Protein AF-A0A7S0ARX5-F1 (afdb_monomer_lite)

Structure (mmCIF, N/CA/C/O backbone):
data_AF-A0A7S0ARX5-F1
#
_entry.id   AF-A0A7S0ARX5-F1
#
loop_
_atom_site.group_PDB
_atom_site.id
_atom_site.type_symbol
_atom_site.label_atom_id
_atom_site.label_alt_id
_atom_site.label_comp_id
_atom_site.label_asym_id
_atom_site.label_entity_id
_atom_site.label_seq_id
_atom_site.pdbx_PDB_ins_code
_atom_site.Cartn_x
_atom_site.Cartn_y
_atom_site.Cartn_z
_atom_site.occupancy
_atom_site.B_iso_or_equiv
_atom_site.auth_seq_id
_atom_site.auth_comp_id
_atom_site.auth_asym_id
_atom_site.auth_atom_id
_atom_site.pdbx_PDB_model_num
ATOM 1 N N . MET A 1 1 ? 35.404 26.697 37.456 1.00 32.47 1 MET A N 1
ATOM 2 C CA . MET A 1 1 ? 35.224 25.715 36.366 1.00 32.47 1 MET A CA 1
ATOM 3 C C . MET A 1 1 ? 34.160 26.244 35.419 1.00 32.47 1 MET A C 1
ATOM 5 O O . MET A 1 1 ? 32.984 26.204 35.746 1.00 32.47 1 MET A O 1
ATOM 9 N N . MET A 1 2 ? 34.596 26.841 34.310 1.00 23.53 2 MET A N 1
ATOM 10 C CA . MET A 1 2 ? 33.740 27.273 33.204 1.00 23.53 2 MET A CA 1
ATOM 11 C C . MET A 1 2 ? 33.539 26.081 32.270 1.00 23.53 2 MET A C 1
ATOM 13 O O . MET A 1 2 ? 34.525 25.521 31.801 1.00 23.53 2 MET A O 1
ATOM 17 N N . PHE A 1 3 ? 32.292 25.713 31.983 1.00 26.06 3 PHE A N 1
ATOM 18 C CA . PHE A 1 3 ? 31.982 24.837 30.856 1.00 26.06 3 PHE A CA 1
ATOM 19 C C . PHE A 1 3 ? 31.417 25.685 29.720 1.00 26.06 3 PHE A C 1
ATOM 21 O O . PHE A 1 3 ? 30.336 26.263 29.812 1.00 26.06 3 PHE A O 1
ATOM 28 N N . HIS A 1 4 ? 32.218 25.784 28.665 1.00 25.88 4 HIS A N 1
ATOM 29 C CA . HIS A 1 4 ? 31.883 26.396 27.391 1.00 25.88 4 HIS A CA 1
ATOM 30 C C . HIS A 1 4 ? 30.815 25.537 26.694 1.00 25.88 4 HIS A C 1
ATOM 32 O O . HIS A 1 4 ? 31.041 24.358 26.427 1.00 25.88 4 HIS A O 1
ATOM 38 N N . ARG A 1 5 ? 29.643 26.118 26.410 1.00 29.66 5 ARG A N 1
ATOM 39 C CA . ARG A 1 5 ? 28.649 25.545 25.493 1.00 29.66 5 ARG A CA 1
ATOM 40 C C . ARG A 1 5 ? 28.941 26.068 24.090 1.00 29.66 5 ARG A C 1
ATOM 42 O O . ARG A 1 5 ? 28.617 27.210 23.782 1.00 29.66 5 ARG A O 1
ATOM 49 N N . SER A 1 6 ? 29.525 25.232 23.242 1.00 28.59 6 SER A N 1
ATOM 50 C CA . SER A 1 6 ? 29.607 25.482 21.803 1.00 28.59 6 SER A CA 1
ATOM 51 C C . SER A 1 6 ? 28.299 25.019 21.162 1.00 28.59 6 SER A C 1
ATOM 53 O O . SER A 1 6 ? 28.079 23.827 20.966 1.00 28.59 6 SER A O 1
ATOM 55 N N . GLY A 1 7 ? 27.394 25.963 20.906 1.00 26.11 7 GLY A N 1
ATOM 56 C CA . GLY A 1 7 ? 26.192 25.729 20.113 1.00 26.11 7 GLY A CA 1
ATOM 57 C C . GLY A 1 7 ? 26.539 25.739 18.628 1.00 26.11 7 GLY A C 1
ATOM 58 O O . GLY A 1 7 ? 26.987 26.756 18.108 1.00 26.11 7 GLY A O 1
ATOM 59 N N . VAL A 1 8 ? 26.320 24.618 17.945 1.00 24.69 8 VAL A N 1
ATOM 60 C CA . VAL A 1 8 ? 26.273 24.571 16.481 1.00 24.69 8 VAL A CA 1
ATOM 61 C C . VAL A 1 8 ? 24.823 24.841 16.083 1.00 24.69 8 VAL A C 1
ATOM 63 O O . VAL A 1 8 ? 23.955 23.990 16.264 1.00 24.69 8 VAL A O 1
ATOM 66 N N . GLN A 1 9 ? 24.544 26.051 15.596 1.00 23.89 9 GLN A N 1
ATOM 67 C CA . GLN A 1 9 ? 23.287 26.363 14.917 1.00 23.89 9 GLN A CA 1
ATOM 68 C C . GLN A 1 9 ? 23.325 25.735 13.523 1.00 23.89 9 GLN A C 1
ATOM 70 O O . GLN A 1 9 ? 24.096 26.155 12.664 1.00 23.89 9 GLN A O 1
ATOM 75 N N . LEU A 1 10 ? 22.488 24.723 13.303 1.00 22.56 10 LEU A N 1
ATOM 76 C CA . LEU A 1 10 ? 22.212 24.199 11.972 1.00 22.56 10 LEU A CA 1
ATOM 77 C C . LEU A 1 10 ? 21.055 25.016 11.377 1.00 22.56 10 LEU A C 1
ATOM 79 O O . LEU A 1 10 ? 19.883 24.737 11.626 1.00 22.56 10 LEU A O 1
ATOM 83 N N . THR A 1 11 ? 21.383 26.069 10.635 1.00 23.70 11 THR A N 1
ATOM 84 C CA . THR A 1 11 ? 20.398 26.875 9.903 1.00 23.70 11 THR A CA 1
ATOM 85 C C . THR A 1 11 ? 20.061 26.166 8.592 1.00 23.70 11 THR A C 1
ATOM 87 O O . THR A 1 11 ? 20.822 26.245 7.630 1.00 23.70 11 THR A O 1
ATOM 90 N N . LEU A 1 12 ? 18.930 25.456 8.539 1.00 22.88 12 LEU A N 1
ATOM 91 C CA . LEU A 1 12 ? 18.368 24.967 7.277 1.00 22.88 12 LEU A CA 1
ATOM 92 C C . LEU A 1 12 ? 17.567 26.099 6.618 1.00 22.88 12 LEU A C 1
ATOM 94 O O . LEU A 1 12 ? 16.479 26.449 7.072 1.00 22.88 12 LEU A O 1
ATOM 98 N N . PHE A 1 13 ? 18.102 26.667 5.539 1.00 22.30 13 PHE A N 1
ATOM 99 C CA . PHE A 1 13 ? 17.347 27.543 4.647 1.00 22.30 13 PHE A CA 1
ATOM 100 C C . PHE A 1 13 ? 16.561 26.689 3.648 1.00 22.30 13 PHE A C 1
ATOM 102 O O . PHE A 1 13 ? 17.147 26.082 2.755 1.00 22.30 13 PHE A O 1
ATOM 109 N N . PHE A 1 14 ? 15.233 26.681 3.756 1.00 24.84 14 PHE A N 1
ATOM 110 C CA . PHE A 1 14 ? 14.369 26.319 2.634 1.00 24.84 14 PHE A CA 1
ATOM 111 C C . PHE A 1 14 ? 14.023 27.595 1.872 1.00 24.84 14 PHE A C 1
ATOM 113 O O . PHE A 1 14 ? 13.190 28.389 2.300 1.00 24.84 14 PHE A O 1
ATOM 120 N N . TYR A 1 15 ? 14.703 27.806 0.747 1.00 21.23 15 TYR A N 1
ATOM 121 C CA . TYR A 1 15 ? 14.349 28.841 -0.216 1.00 21.23 15 TYR A CA 1
ATOM 122 C C . TYR A 1 15 ? 13.297 28.251 -1.163 1.00 21.23 15 TYR A C 1
ATOM 124 O O . TYR A 1 15 ? 13.631 27.528 -2.099 1.00 21.23 15 TYR A O 1
ATOM 132 N N . ILE A 1 16 ? 12.016 28.511 -0.898 1.00 25.34 16 ILE A N 1
ATOM 133 C CA . ILE A 1 16 ? 10.948 28.260 -1.873 1.00 25.34 16 ILE A CA 1
ATOM 134 C C . ILE A 1 16 ? 10.861 29.513 -2.739 1.00 25.34 16 ILE A C 1
ATOM 136 O O . ILE A 1 16 ? 10.339 30.544 -2.320 1.00 25.34 16 ILE A O 1
ATOM 140 N N . HIS A 1 17 ? 11.434 29.443 -3.938 1.00 22.69 17 HIS A N 1
ATOM 141 C CA . HIS A 1 17 ? 11.302 30.495 -4.936 1.00 22.69 17 HIS A CA 1
ATOM 142 C C . HIS A 1 17 ? 9.960 30.310 -5.658 1.00 22.69 17 HIS A C 1
ATOM 144 O O . HIS A 1 17 ? 9.852 29.541 -6.609 1.00 22.69 17 HIS A O 1
ATOM 150 N N . CYS A 1 18 ? 8.916 30.990 -5.181 1.00 24.39 18 CYS A N 1
ATOM 151 C CA . CYS A 1 18 ? 7.695 31.189 -5.956 1.00 24.39 18 CYS A CA 1
ATOM 152 C C . CYS A 1 18 ? 7.927 32.369 -6.903 1.00 24.39 18 CYS A C 1
ATOM 154 O O . CYS A 1 18 ? 7.811 33.526 -6.500 1.00 24.39 18 CYS A O 1
ATOM 156 N N . SER A 1 19 ? 8.277 32.094 -8.157 1.00 26.00 19 SER A N 1
ATOM 157 C CA . SER A 1 19 ? 8.239 33.124 -9.193 1.00 26.00 19 SER A CA 1
ATOM 158 C C . SER A 1 19 ? 6.780 33.418 -9.535 1.00 26.00 19 SER A C 1
ATOM 160 O O . SER A 1 19 ? 6.062 32.559 -10.045 1.00 26.00 19 SER A O 1
ATOM 162 N N . ALA A 1 20 ? 6.345 34.634 -9.211 1.00 26.64 20 ALA A N 1
ATOM 163 C CA . ALA A 1 20 ? 5.061 35.179 -9.617 1.00 26.64 20 ALA A CA 1
ATOM 164 C C . ALA A 1 20 ? 4.972 35.229 -11.151 1.00 26.64 20 ALA A C 1
ATOM 166 O O . ALA A 1 20 ? 5.853 35.776 -11.815 1.00 26.64 20 ALA A O 1
ATOM 167 N N . VAL A 1 21 ? 3.899 34.665 -11.703 1.00 31.02 21 VAL A N 1
ATOM 168 C CA . VAL A 1 21 ? 3.482 34.908 -13.087 1.00 31.02 21 VAL A CA 1
ATOM 169 C C . VAL A 1 21 ? 2.772 36.268 -13.103 1.00 31.02 21 VAL A C 1
ATOM 171 O O . VAL A 1 21 ? 1.847 36.444 -12.308 1.00 31.02 21 VAL A O 1
ATOM 174 N N . PRO A 1 22 ? 3.175 37.241 -13.939 1.00 31.23 22 PRO A N 1
ATOM 175 C CA . PRO A 1 22 ? 2.472 38.513 -14.015 1.00 31.23 22 PRO A CA 1
ATOM 176 C C . PRO A 1 22 ? 1.138 38.362 -14.759 1.00 31.23 22 PRO A C 1
ATOM 178 O O . PRO A 1 22 ? 1.072 37.751 -15.826 1.00 31.23 22 PRO A O 1
ATOM 181 N N . GLU A 1 23 ? 0.089 38.957 -14.192 1.00 33.84 23 GLU A N 1
ATOM 182 C CA . GLU A 1 23 ? -1.207 39.198 -14.832 1.00 33.84 23 GLU A CA 1
ATOM 183 C C . GLU A 1 23 ? -1.157 40.391 -15.811 1.00 33.84 23 GLU A C 1
ATOM 185 O O . GLU A 1 23 ? -0.510 41.402 -15.538 1.00 33.84 23 GLU A O 1
ATOM 190 N N . GLY A 1 24 ? -1.941 40.290 -16.895 1.00 32.16 24 GLY A N 1
ATOM 191 C CA . GLY A 1 24 ? -2.329 41.377 -17.816 1.00 32.16 24 GLY A CA 1
ATOM 192 C C . GLY A 1 24 ? -1.447 41.475 -19.071 1.00 32.16 24 GLY A C 1
ATOM 193 O O . GLY A 1 24 ? -0.232 41.506 -18.957 1.00 32.16 24 GLY A O 1
ATOM 194 N N . THR A 1 25 ? -1.949 41.526 -20.311 1.00 30.62 25 THR A N 1
ATOM 195 C CA . THR A 1 25 ? -3.190 42.129 -20.838 1.00 30.62 25 THR A CA 1
ATOM 196 C C . THR A 1 25 ? -3.602 41.511 -22.198 1.00 30.62 25 THR A C 1
ATOM 198 O O . THR A 1 25 ? -2.760 41.138 -23.009 1.00 30.62 25 THR A O 1
ATOM 201 N N . ALA A 1 26 ? -4.916 41.431 -22.456 1.00 38.06 26 ALA A N 1
ATOM 202 C CA . ALA A 1 26 ? -5.560 41.214 -23.773 1.00 38.06 26 ALA A CA 1
ATOM 203 C C . ALA A 1 26 ? -5.643 42.567 -24.561 1.00 38.06 26 ALA A C 1
ATOM 205 O O . ALA A 1 26 ? -5.220 43.560 -23.960 1.00 38.06 26 ALA A O 1
ATOM 206 N N . PRO A 1 27 ? -6.218 42.722 -25.796 1.00 49.38 27 PRO A N 1
ATOM 207 C CA . PRO A 1 27 ? -7.159 41.835 -26.515 1.00 49.38 27 PRO A CA 1
ATOM 208 C C . PRO A 1 27 ? -7.096 41.802 -28.075 1.00 49.38 27 PRO A C 1
ATOM 210 O O . PRO A 1 27 ? -6.399 42.575 -28.724 1.00 49.38 27 PRO A O 1
ATOM 213 N N . GLY A 1 28 ? -7.952 40.955 -28.667 1.00 29.95 28 GLY A N 1
ATOM 214 C CA . GLY A 1 28 ? -8.428 41.027 -30.062 1.00 29.95 28 GLY A CA 1
ATOM 215 C C . GLY A 1 28 ? -8.172 39.729 -30.836 1.00 29.95 28 GLY A C 1
ATOM 216 O O . GLY A 1 28 ? -7.052 39.248 -30.862 1.00 29.95 28 GLY A O 1
ATOM 217 N N . GLY A 1 29 ? -9.125 39.073 -31.486 1.00 28.94 29 GLY A N 1
ATOM 218 C CA . GLY A 1 29 ? -10.541 39.316 -31.718 1.00 28.94 29 GLY A CA 1
ATOM 219 C C . GLY A 1 29 ? -11.035 38.278 -32.738 1.00 28.94 29 GLY A C 1
ATOM 220 O O . GLY A 1 29 ? -10.235 37.567 -33.338 1.00 28.94 29 GLY A O 1
ATOM 221 N N . VAL A 1 30 ? -12.348 38.289 -32.970 1.00 29.52 30 VAL A N 1
ATOM 222 C CA . VAL A 1 30 ? -13.048 37.707 -34.130 1.00 29.52 30 VAL A CA 1
ATOM 223 C C . VAL A 1 30 ? -13.363 36.202 -34.059 1.00 29.52 30 VAL A C 1
ATOM 225 O O . VAL A 1 30 ? -12.623 35.328 -34.494 1.00 29.52 30 VAL A O 1
ATOM 228 N N . GLU A 1 31 ? -14.566 35.962 -33.539 1.00 33.28 31 GLU A N 1
ATOM 229 C CA . GLU A 1 31 ? -15.501 34.883 -33.884 1.00 33.28 31 GLU A CA 1
ATOM 230 C C . GLU A 1 31 ? -15.712 34.783 -35.419 1.00 33.28 31 GLU A C 1
ATOM 232 O O . GLU A 1 31 ? -15.605 35.797 -36.113 1.00 33.28 31 GLU A O 1
ATOM 237 N N . PRO A 1 32 ? -16.122 33.623 -35.969 1.00 36.84 32 PRO A N 1
ATOM 238 C CA . PRO A 1 32 ? -17.567 33.434 -36.011 1.00 36.84 32 PRO A CA 1
ATOM 239 C C . PRO A 1 32 ? -18.067 32.016 -35.723 1.00 36.84 32 PRO A C 1
ATOM 241 O O . PRO A 1 32 ? -17.490 30.996 -36.091 1.00 36.84 32 PRO A O 1
ATOM 244 N N . ALA A 1 33 ? -19.243 32.043 -35.106 1.00 29.62 33 ALA A N 1
ATOM 245 C CA . ALA A 1 33 ? -20.330 31.086 -35.140 1.00 29.62 33 ALA A CA 1
ATOM 246 C C . ALA A 1 33 ? -20.385 30.137 -36.353 1.00 29.62 33 ALA A C 1
ATOM 248 O O . ALA A 1 33 ? -20.363 30.564 -37.506 1.00 29.62 33 ALA A O 1
ATOM 249 N N . CYS A 1 34 ? -20.714 28.876 -36.068 1.00 24.78 34 CYS A N 1
ATOM 250 C CA . CYS A 1 34 ? -21.794 28.183 -36.765 1.00 24.78 34 CYS A CA 1
ATOM 251 C C . CYS A 1 34 ? -22.616 27.387 -35.747 1.00 24.78 34 CYS A C 1
ATOM 253 O O . CYS A 1 34 ? -22.092 26.673 -34.896 1.00 24.78 34 CYS A O 1
ATOM 255 N N . ARG A 1 35 ? -23.929 27.587 -35.827 1.00 26.02 35 ARG A N 1
ATOM 256 C CA . ARG A 1 35 ? -24.975 27.053 -34.960 1.00 26.02 35 ARG A CA 1
ATOM 257 C C . ARG A 1 35 ? -25.871 26.157 -35.818 1.00 26.02 35 ARG A C 1
ATOM 259 O O . ARG A 1 35 ? -26.138 26.514 -36.961 1.00 26.02 35 ARG A O 1
ATOM 266 N N . ALA A 1 36 ? -26.426 25.125 -35.176 1.00 25.59 36 ALA A N 1
ATOM 267 C CA . ALA A 1 36 ? -27.575 24.304 -35.589 1.00 25.59 36 ALA A CA 1
ATOM 268 C C . ALA A 1 36 ? -27.277 23.257 -36.697 1.00 25.59 36 ALA A C 1
ATOM 270 O O . ALA A 1 36 ? -26.394 23.451 -37.515 1.00 25.59 36 ALA A O 1
ATOM 271 N N . ILE A 1 37 ? -27.929 22.090 -36.770 1.00 26.47 37 ILE A N 1
ATOM 272 C CA . ILE A 1 37 ? -29.351 21.775 -36.557 1.00 26.47 37 ILE A CA 1
ATOM 273 C C . ILE A 1 37 ? -29.503 20.297 -36.123 1.00 26.47 37 ILE A C 1
ATOM 275 O O . ILE A 1 37 ? -28.786 19.426 -36.605 1.00 26.47 37 ILE A O 1
ATOM 279 N N . ALA A 1 38 ? -30.470 20.024 -35.243 1.00 29.73 38 ALA A N 1
ATOM 280 C CA . ALA A 1 38 ? -30.997 18.690 -34.952 1.00 29.73 38 ALA A CA 1
ATOM 281 C C . ALA A 1 38 ? -32.088 18.293 -35.967 1.00 29.73 38 ALA A C 1
ATOM 283 O O . ALA A 1 38 ? -32.907 19.135 -36.331 1.00 29.73 38 ALA A O 1
ATOM 284 N N . GLY A 1 39 ? -32.163 17.016 -36.356 1.00 28.45 39 GLY A N 1
ATOM 285 C CA . GLY A 1 39 ? -33.289 16.483 -37.133 1.00 28.45 39 GLY A CA 1
ATOM 286 C C . GLY A 1 39 ? -33.172 14.980 -37.453 1.00 28.45 39 GLY A C 1
ATOM 287 O O . GLY A 1 39 ? -32.096 14.575 -37.882 1.00 28.45 39 GLY A O 1
ATOM 288 N N . PRO A 1 40 ? -34.225 14.157 -37.244 1.00 50.84 40 PRO A N 1
ATOM 289 C CA . PRO A 1 40 ? -34.168 12.687 -37.259 1.00 50.84 40 PRO A CA 1
ATOM 290 C C . PRO A 1 40 ? -34.712 12.057 -38.560 1.00 50.84 40 PRO A C 1
ATOM 292 O O . PRO A 1 40 ? -35.470 12.705 -39.275 1.00 50.84 40 PRO A O 1
ATOM 295 N N . SER A 1 41 ? -34.409 10.778 -38.832 1.00 29.98 41 SER A N 1
ATOM 296 C CA . SER A 1 41 ? -35.362 9.809 -39.430 1.00 29.98 41 SER A CA 1
ATOM 297 C C . SER A 1 41 ? -34.773 8.402 -39.649 1.00 29.98 41 SER A C 1
ATOM 299 O O . SER A 1 41 ? -33.656 8.245 -40.125 1.00 29.98 41 SER A O 1
ATOM 301 N N . GLU A 1 42 ? -35.606 7.421 -39.273 1.00 29.66 42 GLU A N 1
ATOM 302 C CA . GLU A 1 42 ? -35.920 6.153 -39.969 1.00 29.66 42 GLU A CA 1
ATOM 303 C C . GLU A 1 42 ? -34.836 5.070 -40.120 1.00 29.66 42 GLU A C 1
ATOM 305 O O . GLU A 1 42 ? -33.806 5.229 -40.758 1.00 29.66 42 GLU A O 1
ATOM 310 N N . GLN A 1 43 ? -34.987 3.951 -39.399 1.00 29.33 43 GLN A N 1
ATOM 311 C CA . GLN A 1 43 ? -35.708 2.734 -39.827 1.00 29.33 43 GLN A CA 1
ATOM 312 C C . GLN A 1 43 ? -35.117 2.080 -41.082 1.00 29.33 43 GLN A C 1
ATOM 314 O O . GLN A 1 43 ? -35.427 2.477 -42.193 1.00 29.33 43 GLN A O 1
ATOM 319 N N . LEU A 1 44 ? -34.389 0.978 -40.881 1.00 31.62 44 LEU A N 1
ATOM 320 C CA . LEU A 1 44 ? -34.365 -0.171 -41.787 1.00 31.62 44 LEU A CA 1
ATOM 321 C C . LEU A 1 44 ? -34.073 -1.420 -40.950 1.00 31.62 44 LEU A C 1
ATOM 323 O O . LEU A 1 44 ? -33.011 -1.558 -40.345 1.00 31.62 44 LEU A O 1
ATOM 327 N N . GLY A 1 45 ? -35.078 -2.288 -40.860 1.00 26.06 45 GLY A N 1
ATOM 328 C CA . GLY A 1 45 ? -34.966 -3.604 -40.251 1.00 26.06 45 GLY A CA 1
ATOM 329 C C . GLY A 1 45 ? -34.356 -4.622 -41.209 1.00 26.06 45 GLY A C 1
ATOM 330 O O . GLY A 1 45 ? -34.421 -4.460 -42.422 1.00 26.06 45 GLY A O 1
ATOM 331 N N . CYS A 1 46 ? -33.829 -5.702 -40.636 1.00 25.44 46 CYS A N 1
ATOM 332 C CA . CYS A 1 46 ? -33.731 -7.022 -41.253 1.00 25.44 46 CYS A CA 1
ATOM 333 C C . CYS A 1 46 ? -33.870 -8.069 -40.133 1.00 25.44 46 CYS A C 1
ATOM 335 O O . CYS A 1 46 ? -32.976 -8.237 -39.309 1.00 25.44 46 CYS A O 1
ATOM 337 N N . THR A 1 47 ? -35.024 -8.732 -40.091 1.00 29.06 47 THR A N 1
ATOM 338 C CA . THR A 1 47 ? -35.221 -10.079 -39.523 1.00 29.06 47 THR A CA 1
ATOM 339 C C . THR A 1 47 ? -35.232 -11.030 -40.722 1.00 29.06 47 THR A C 1
ATOM 341 O O . THR A 1 47 ? -35.731 -10.658 -41.780 1.00 29.06 47 THR A O 1
ATOM 344 N N . ALA A 1 48 ? -34.515 -12.151 -40.705 1.00 32.38 48 ALA A N 1
ATOM 345 C CA . ALA A 1 48 ? -34.951 -13.515 -40.347 1.00 32.38 48 ALA A CA 1
ATOM 346 C C . ALA A 1 48 ? -34.101 -14.442 -41.270 1.00 32.38 48 ALA A C 1
ATOM 348 O O . ALA A 1 48 ? -33.644 -13.972 -42.308 1.00 32.38 48 ALA A O 1
ATOM 349 N N . ALA A 1 49 ? -33.820 -15.725 -41.058 1.00 30.22 49 ALA A N 1
ATOM 350 C CA . ALA A 1 49 ? -34.256 -16.742 -40.111 1.00 30.22 49 ALA A CA 1
ATOM 351 C C . ALA A 1 49 ? -33.378 -18.002 -40.337 1.00 30.22 49 ALA A C 1
ATOM 353 O O . ALA A 1 49 ? -32.851 -18.160 -41.434 1.00 30.22 49 ALA A O 1
ATOM 354 N N . GLU A 1 50 ? -33.325 -18.870 -39.311 1.00 32.72 50 GLU A N 1
ATOM 355 C CA . GLU A 1 50 ? -33.363 -20.356 -39.367 1.00 32.72 50 GLU A CA 1
ATOM 356 C C . GLU A 1 50 ? -32.267 -21.122 -40.148 1.00 32.72 50 GLU A C 1
ATOM 358 O O . GLU A 1 50 ? -31.743 -20.664 -41.146 1.00 32.72 50 GLU A O 1
ATOM 363 N N . GLN A 1 51 ? -31.836 -22.340 -39.818 1.00 30.56 51 GLN A N 1
ATOM 364 C CA . GLN A 1 51 ? -32.202 -23.404 -38.874 1.00 30.56 51 GLN A CA 1
ATOM 365 C C . GLN A 1 51 ? -31.017 -24.397 -38.911 1.00 30.56 51 GLN A C 1
ATOM 367 O O . GLN A 1 51 ? -30.331 -24.488 -39.929 1.00 30.56 51 GLN A O 1
ATOM 372 N N . GLY A 1 52 ? -30.803 -25.194 -37.862 1.00 30.39 52 GLY A N 1
ATOM 373 C CA . GLY A 1 52 ? -29.862 -26.316 -37.948 1.00 30.39 52 GLY A CA 1
ATOM 374 C C . GLY A 1 52 ? -29.540 -26.961 -36.612 1.00 30.39 52 GLY A C 1
ATOM 375 O O . GLY A 1 52 ? -28.475 -26.724 -36.056 1.00 30.39 52 GLY A O 1
ATOM 376 N N . ALA A 1 53 ? -30.477 -27.762 -36.107 1.00 34.22 53 ALA A N 1
ATOM 377 C CA . ALA A 1 53 ? -30.230 -28.726 -35.043 1.00 34.22 53 ALA A CA 1
ATOM 378 C C . ALA A 1 53 ? -29.406 -29.907 -35.584 1.00 34.22 53 ALA A C 1
ATOM 380 O O . ALA A 1 53 ? -29.609 -30.337 -36.720 1.00 34.22 53 ALA A O 1
ATOM 381 N N . GLY A 1 54 ? -28.514 -30.440 -34.754 1.00 31.97 54 GLY A N 1
ATOM 382 C CA . GLY A 1 54 ? -27.746 -31.645 -35.036 1.00 31.97 54 GLY A CA 1
ATOM 383 C C . GLY A 1 54 ? -26.947 -32.048 -33.806 1.00 31.97 54 GLY A C 1
ATOM 384 O O . GLY A 1 54 ? -25.916 -31.448 -33.515 1.00 31.97 54 GLY A O 1
ATOM 385 N N . ASP A 1 55 ? -27.480 -33.025 -33.079 1.00 35.38 55 ASP A N 1
ATOM 386 C CA . ASP A 1 55 ? -26.842 -33.719 -31.967 1.00 35.38 55 ASP A CA 1
ATOM 387 C C . ASP A 1 55 ? -25.598 -34.485 -32.443 1.00 35.38 55 ASP A C 1
ATOM 389 O O . ASP A 1 55 ? -25.676 -35.194 -33.443 1.00 35.38 55 ASP A O 1
ATOM 393 N N . GLU A 1 56 ? -24.490 -34.426 -31.696 1.00 36.38 56 GLU A N 1
ATOM 394 C CA . GLU A 1 56 ? -23.615 -35.593 -31.514 1.00 36.38 56 GLU A CA 1
ATOM 395 C C . GLU A 1 56 ? -22.678 -35.412 -30.309 1.00 36.38 56 GLU A C 1
ATOM 397 O O . GLU A 1 56 ? -21.812 -34.539 -30.251 1.00 36.38 56 GLU A O 1
ATOM 402 N N . GLU A 1 57 ? -22.888 -36.277 -29.323 1.00 35.69 57 GLU A N 1
ATOM 403 C CA . GLU A 1 57 ? -22.091 -36.481 -28.122 1.00 35.69 57 GLU A CA 1
ATOM 404 C C . GLU A 1 57 ? -21.157 -37.673 -28.370 1.00 35.69 57 GLU A C 1
ATOM 406 O O . GLU A 1 57 ? -21.638 -38.798 -28.338 1.00 35.69 57 GLU A O 1
ATOM 411 N N . VAL A 1 58 ? -19.842 -37.478 -28.572 1.00 35.06 58 VAL A N 1
ATOM 412 C CA . VAL A 1 58 ? -18.837 -38.543 -28.348 1.00 35.06 58 VAL A CA 1
ATOM 413 C C . VAL A 1 58 ? -17.453 -37.981 -27.961 1.00 35.06 58 VAL A C 1
ATOM 415 O O . VAL A 1 58 ? -16.742 -37.389 -28.764 1.00 35.06 58 VAL A O 1
ATOM 418 N N . SER A 1 59 ? -17.050 -38.341 -26.740 1.00 34.50 59 SER A N 1
ATOM 419 C CA . SER A 1 59 ? -15.699 -38.685 -26.261 1.00 34.50 59 SER A CA 1
ATOM 420 C C . SER A 1 59 ? -14.650 -37.614 -25.919 1.00 34.50 59 SER A C 1
ATOM 422 O O . SER A 1 59 ? -14.236 -36.754 -26.686 1.00 34.50 59 SER A O 1
ATOM 424 N N . ALA A 1 60 ? -14.141 -37.823 -24.706 1.00 32.44 60 ALA A N 1
ATOM 425 C CA . ALA A 1 60 ? -13.020 -37.197 -24.040 1.00 32.44 60 ALA A CA 1
ATOM 426 C C . ALA A 1 60 ? -11.641 -37.598 -24.606 1.00 32.44 60 ALA A C 1
ATOM 428 O O . ALA A 1 60 ? -11.506 -38.594 -25.314 1.00 32.44 60 ALA A O 1
ATOM 429 N N . LEU A 1 61 ? -10.625 -36.871 -24.110 1.00 33.66 61 LEU A N 1
ATOM 430 C CA . LEU A 1 61 ? -9.202 -37.237 -24.000 1.00 33.66 61 LEU A CA 1
ATOM 431 C C . LEU A 1 61 ? -8.402 -37.374 -25.308 1.00 33.66 61 LEU A C 1
ATOM 433 O O . LEU A 1 61 ? -8.343 -38.446 -25.890 1.00 33.66 61 LEU A O 1
ATOM 437 N N . GLN A 1 62 ? -7.621 -36.338 -25.647 1.00 34.09 62 GLN A N 1
ATOM 438 C CA . GLN A 1 62 ? -6.144 -36.388 -25.632 1.00 34.09 62 GLN A CA 1
ATOM 439 C C . GLN A 1 62 ? -5.513 -35.093 -26.179 1.00 34.09 62 GLN A C 1
ATOM 441 O O . GLN A 1 62 ? -5.656 -34.734 -27.339 1.00 34.09 62 GLN A O 1
ATOM 446 N N . THR A 1 63 ? -4.766 -34.428 -25.297 1.00 34.75 63 THR A N 1
ATOM 447 C CA . THR A 1 63 ? -3.381 -33.976 -25.496 1.00 34.75 63 THR A CA 1
ATOM 448 C C . THR A 1 63 ? -2.960 -33.504 -26.894 1.00 34.75 63 THR A C 1
ATOM 450 O O . THR A 1 63 ? -2.625 -34.321 -27.747 1.00 34.75 63 THR A O 1
ATOM 453 N N . ARG A 1 64 ? -2.722 -32.193 -27.043 1.00 36.78 64 ARG A N 1
ATOM 454 C CA . ARG A 1 64 ? -1.420 -31.683 -27.518 1.00 36.78 64 ARG A CA 1
ATOM 455 C C . ARG A 1 64 ? -1.280 -30.180 -27.294 1.00 36.78 64 ARG A C 1
ATOM 457 O O . ARG A 1 64 ? -2.055 -29.374 -27.789 1.00 36.78 64 ARG A O 1
ATOM 464 N N . GLN A 1 65 ? -0.245 -29.851 -26.528 1.00 37.19 65 GLN A N 1
ATOM 465 C CA . GLN A 1 65 ? 0.353 -28.532 -26.405 1.00 37.19 65 GLN A CA 1
ATOM 466 C C . GLN A 1 65 ? 0.660 -27.969 -27.799 1.00 37.19 65 GLN A C 1
ATOM 468 O O . GLN A 1 65 ? 1.457 -28.553 -28.529 1.00 37.19 65 GLN A O 1
ATOM 473 N N . SER A 1 66 ? 0.095 -26.814 -28.138 1.00 30.81 66 SER A N 1
ATOM 474 C CA . SER A 1 66 ? 0.721 -25.899 -29.091 1.00 30.81 66 SER A CA 1
ATOM 475 C C . SER A 1 66 ? 1.389 -24.793 -28.282 1.00 30.81 66 SER A C 1
ATOM 477 O O . SER A 1 66 ? 0.805 -23.744 -28.008 1.00 30.81 66 SER A O 1
ATOM 479 N N . ILE A 1 67 ? 2.612 -25.077 -27.838 1.00 37.19 67 ILE A N 1
ATOM 480 C CA . ILE A 1 67 ? 3.568 -24.029 -27.498 1.00 37.19 67 ILE A CA 1
ATOM 481 C C . ILE A 1 67 ? 3.815 -23.289 -28.810 1.00 37.19 67 ILE A C 1
ATOM 483 O O . ILE A 1 67 ? 4.294 -23.873 -29.779 1.00 37.19 67 ILE A O 1
ATOM 487 N N . VAL A 1 68 ? 3.418 -22.023 -28.855 1.00 34.62 68 VAL A N 1
ATOM 488 C CA . VAL A 1 68 ? 3.880 -21.097 -29.882 1.00 34.62 68 VAL A CA 1
ATOM 489 C C . VAL A 1 68 ? 5.370 -20.907 -29.619 1.00 34.62 68 VAL A C 1
ATOM 491 O O . VAL A 1 68 ? 5.760 -20.210 -28.683 1.00 34.62 68 VAL A O 1
ATOM 494 N N . GLU A 1 69 ? 6.196 -21.609 -30.391 1.00 34.16 69 GLU A N 1
ATOM 495 C CA . GLU A 1 69 ? 7.632 -21.367 -30.467 1.00 34.16 69 GLU A CA 1
ATOM 496 C C . GLU A 1 69 ? 7.840 -19.933 -30.959 1.00 34.16 69 GLU A C 1
ATOM 498 O O . GLU A 1 69 ? 7.576 -19.590 -32.111 1.00 34.16 69 GLU A O 1
ATOM 503 N N . SER A 1 70 ? 8.262 -19.068 -30.040 1.00 35.16 70 SER A N 1
ATOM 504 C CA . SER A 1 70 ? 8.762 -17.740 -30.370 1.00 35.16 70 SER A CA 1
ATOM 505 C C . SER A 1 70 ? 10.121 -17.908 -31.063 1.00 35.16 70 SER A C 1
ATOM 507 O O . SER A 1 70 ? 10.940 -18.687 -30.565 1.00 35.16 70 SER A O 1
ATOM 509 N N . PRO A 1 71 ? 10.394 -17.228 -32.190 1.00 39.19 71 PRO A N 1
ATOM 510 C CA . PRO A 1 71 ? 11.656 -17.389 -32.896 1.00 39.19 71 PRO A CA 1
ATOM 511 C C . PRO A 1 71 ? 12.817 -16.968 -31.993 1.00 39.19 71 PRO A C 1
ATOM 513 O O . PRO A 1 71 ? 12.822 -15.876 -31.420 1.00 39.19 71 PRO A O 1
ATOM 516 N N . ALA A 1 72 ? 13.793 -17.867 -31.869 1.00 37.97 72 ALA A N 1
ATOM 517 C CA . ALA A 1 72 ? 15.042 -17.638 -31.169 1.00 37.97 72 ALA A CA 1
ATOM 518 C C . ALA A 1 72 ? 15.744 -16.412 -31.769 1.00 37.97 72 ALA A C 1
ATOM 520 O O . ALA A 1 72 ? 16.197 -16.430 -32.912 1.00 37.97 72 ALA A O 1
ATOM 521 N N . ALA A 1 73 ? 15.809 -15.332 -30.993 1.00 41.16 73 ALA A N 1
ATOM 522 C CA . ALA A 1 73 ? 16.664 -14.204 -31.302 1.00 41.16 73 ALA A CA 1
ATOM 523 C C . ALA A 1 73 ? 18.114 -14.624 -31.028 1.00 41.16 73 ALA A C 1
ATOM 525 O O . ALA A 1 73 ? 18.555 -14.683 -29.881 1.00 41.16 73 ALA A O 1
ATOM 526 N N . GLU A 1 74 ? 18.848 -14.941 -32.092 1.00 44.41 74 GLU A N 1
ATOM 527 C CA . GLU A 1 74 ? 20.304 -15.019 -32.066 1.00 44.41 74 GLU A CA 1
ATOM 528 C C . GLU A 1 74 ? 20.866 -13.612 -31.812 1.00 44.41 74 GLU A C 1
ATOM 530 O O . GLU A 1 74 ? 20.876 -12.752 -32.693 1.00 44.41 74 GLU A O 1
ATOM 535 N N . GLY A 1 75 ? 21.301 -13.356 -30.577 1.00 38.34 75 GLY A N 1
ATOM 536 C CA . GLY A 1 75 ? 21.948 -12.104 -30.201 1.00 38.34 75 GLY A CA 1
ATOM 537 C C . GLY A 1 75 ? 22.471 -12.112 -28.766 1.00 38.34 75 GLY A C 1
ATOM 538 O O . GLY A 1 75 ? 21.715 -11.855 -27.841 1.00 38.34 75 GLY A O 1
ATOM 539 N N . GLY A 1 76 ? 23.777 -12.359 -28.610 1.00 37.66 76 GLY A N 1
ATOM 540 C CA . GLY A 1 76 ? 24.597 -11.894 -27.480 1.00 37.66 76 GLY A CA 1
ATOM 541 C C . GLY A 1 76 ? 24.408 -12.593 -26.129 1.00 37.66 76 GLY A C 1
ATOM 542 O O . GLY A 1 76 ? 23.550 -12.230 -25.335 1.00 37.66 76 GLY A O 1
ATOM 543 N N . ALA A 1 77 ? 25.314 -13.514 -25.803 1.00 41.69 77 ALA A N 1
ATOM 544 C CA . ALA A 1 77 ? 25.424 -14.177 -24.501 1.00 41.69 77 ALA A CA 1
ATOM 545 C C . ALA A 1 77 ? 26.070 -13.309 -23.387 1.00 41.69 77 ALA A C 1
ATOM 547 O O . ALA A 1 77 ? 26.742 -13.855 -22.516 1.00 41.69 77 ALA A O 1
ATOM 548 N N . GLU A 1 78 ? 25.891 -11.981 -23.390 1.00 42.62 78 GLU A N 1
ATOM 549 C CA . GLU A 1 78 ? 26.479 -11.088 -22.365 1.00 42.62 78 GLU A CA 1
ATOM 550 C C . GLU A 1 78 ? 25.484 -10.535 -21.332 1.00 42.62 78 GLU A C 1
ATOM 552 O O . GLU A 1 78 ? 25.908 -9.991 -20.320 1.00 42.62 78 GLU A O 1
ATOM 557 N N . ASP A 1 79 ? 24.180 -10.765 -21.492 1.00 41.84 79 ASP A N 1
ATOM 558 C CA . ASP A 1 79 ? 23.160 -10.286 -20.553 1.00 41.84 79 ASP A CA 1
ATOM 559 C C . ASP A 1 79 ? 22.336 -11.450 -19.983 1.00 41.84 79 ASP A C 1
ATOM 561 O O . ASP A 1 79 ? 21.104 -11.449 -20.012 1.00 41.84 79 ASP A O 1
ATOM 565 N N . ALA A 1 80 ? 23.003 -12.448 -19.393 1.00 36.88 80 ALA A N 1
ATOM 566 C CA . ALA A 1 80 ? 22.361 -13.350 -18.430 1.00 36.88 80 ALA A CA 1
ATOM 567 C C . ALA A 1 80 ? 22.051 -12.577 -17.132 1.00 36.88 80 ALA A C 1
ATOM 569 O O . ALA A 1 80 ? 22.529 -12.897 -16.043 1.00 36.88 80 ALA A O 1
ATOM 570 N N . TRP A 1 81 ? 21.269 -11.506 -17.262 1.00 44.03 81 TRP A N 1
ATOM 571 C CA . TRP A 1 81 ? 20.613 -10.838 -16.161 1.00 44.03 81 TRP A CA 1
ATOM 572 C C . TRP A 1 81 ? 19.793 -11.898 -15.439 1.00 44.03 81 TRP A C 1
ATOM 574 O O . TRP A 1 81 ? 18.864 -12.468 -16.014 1.00 44.03 81 TRP A O 1
ATOM 584 N N . LEU A 1 82 ? 20.139 -12.168 -14.176 1.00 44.62 82 LEU A N 1
ATOM 585 C CA . LEU A 1 82 ? 19.201 -12.736 -13.212 1.00 44.62 82 LEU A CA 1
ATOM 586 C C . LEU A 1 82 ? 17.880 -12.004 -13.451 1.00 44.62 82 LEU A C 1
ATOM 588 O O . LEU A 1 82 ? 17.845 -10.778 -13.319 1.00 44.62 82 LEU A O 1
ATOM 592 N N . GLY A 1 83 ? 16.870 -12.724 -13.953 1.00 55.25 83 GLY A N 1
ATOM 593 C CA . GLY A 1 83 ? 15.652 -12.111 -14.472 1.00 55.25 83 GLY A CA 1
ATOM 594 C C . GLY A 1 83 ? 15.105 -11.076 -13.486 1.00 55.25 83 GLY A C 1
ATOM 595 O O . GLY A 1 83 ? 15.309 -11.223 -12.279 1.00 55.25 83 GLY A O 1
ATOM 596 N N . PRO A 1 84 ? 14.451 -10.012 -13.972 1.00 67.44 84 PRO A N 1
ATOM 597 C CA . PRO A 1 84 ? 14.073 -8.890 -13.126 1.00 67.44 84 PRO A CA 1
ATOM 598 C C . PRO A 1 84 ? 13.371 -9.377 -11.855 1.00 67.44 84 PRO A C 1
ATOM 600 O O . PRO A 1 84 ? 12.436 -10.173 -11.934 1.00 67.44 84 PRO A O 1
ATOM 603 N N . ASN A 1 85 ? 13.809 -8.891 -10.687 1.00 86.25 85 ASN A N 1
ATOM 604 C CA . ASN A 1 85 ? 13.256 -9.245 -9.366 1.00 86.25 85 ASN A CA 1
ATOM 605 C C . ASN A 1 85 ? 11.820 -8.720 -9.148 1.00 86.25 85 ASN A C 1
ATOM 607 O O . ASN A 1 85 ? 11.342 -8.630 -8.017 1.00 86.25 85 ASN A O 1
ATOM 611 N N . PHE A 1 86 ? 11.129 -8.361 -10.221 1.00 91.31 86 PHE A N 1
ATOM 612 C CA . PHE A 1 86 ? 9.782 -7.831 -10.246 1.00 91.31 86 PHE A CA 1
ATOM 613 C C . PHE A 1 86 ? 8.949 -8.525 -11.322 1.00 91.31 86 PHE A C 1
ATOM 615 O O . PHE A 1 86 ? 9.483 -9.155 -12.242 1.00 91.31 86 PHE A O 1
ATOM 622 N N . ASP A 1 87 ? 7.635 -8.413 -11.186 1.00 94.38 87 ASP A N 1
ATOM 623 C CA . ASP A 1 87 ? 6.653 -8.930 -12.124 1.00 94.38 87 ASP A CA 1
ATOM 624 C C . ASP A 1 87 ? 5.604 -7.889 -12.485 1.00 94.38 87 ASP A C 1
ATOM 626 O O . ASP A 1 87 ? 5.366 -6.940 -11.729 1.00 94.38 87 ASP A O 1
ATOM 630 N N . PHE A 1 88 ? 4.956 -8.136 -13.619 1.00 95.88 88 PHE A N 1
ATOM 631 C CA . PHE A 1 88 ? 3.729 -7.465 -14.009 1.00 95.88 88 PHE A CA 1
ATOM 632 C C . PHE A 1 88 ? 2.581 -8.464 -14.021 1.00 95.88 88 PHE A C 1
ATOM 634 O O . PHE A 1 88 ? 2.637 -9.470 -14.723 1.00 95.88 88 PHE A O 1
ATOM 641 N N . PHE A 1 89 ? 1.514 -8.166 -13.291 1.00 97.00 89 PHE A N 1
ATOM 642 C CA . PHE A 1 89 ? 0.322 -9.013 -13.241 1.00 97.00 89 PHE A CA 1
ATOM 643 C C . PHE A 1 89 ? -0.936 -8.169 -13.453 1.00 97.00 89 PHE A C 1
ATOM 645 O O . PHE A 1 89 ? -0.901 -6.949 -13.282 1.00 97.00 89 PHE A O 1
ATOM 652 N N . ASP A 1 90 ? -2.028 -8.805 -13.873 1.00 98.00 90 ASP A N 1
ATOM 653 C CA . ASP A 1 90 ? -3.321 -8.140 -14.050 1.00 98.00 90 ASP A CA 1
ATOM 654 C C . ASP A 1 90 ? -3.889 -7.723 -12.685 1.00 98.00 90 ASP A C 1
ATOM 656 O O . ASP A 1 90 ? -3.925 -8.529 -11.757 1.00 98.00 90 ASP A O 1
ATOM 660 N N . ALA A 1 91 ? -4.349 -6.481 -12.533 1.00 98.19 91 ALA A N 1
ATOM 661 C CA . ALA A 1 91 ? -4.944 -6.012 -11.281 1.00 98.19 91 ALA A CA 1
ATOM 662 C C . ALA A 1 91 ? -6.120 -6.891 -10.813 1.00 98.19 91 ALA A C 1
ATOM 664 O O . ALA A 1 91 ? -6.336 -7.037 -9.606 1.00 98.19 91 ALA A O 1
ATOM 665 N N . ALA A 1 92 ? -6.835 -7.541 -11.738 1.00 98.19 92 ALA A N 1
ATOM 666 C CA . ALA A 1 92 ? -7.890 -8.499 -11.415 1.00 98.19 92 ALA A CA 1
ATOM 667 C C . ALA A 1 92 ? -7.388 -9.726 -10.630 1.00 98.19 92 ALA A C 1
ATOM 669 O O . ALA A 1 92 ? -8.190 -10.361 -9.938 1.00 98.19 92 ALA A O 1
ATOM 670 N N . ASP A 1 93 ? -6.089 -10.023 -10.688 1.00 98.19 93 ASP A N 1
ATOM 671 C CA . ASP A 1 93 ? -5.433 -11.158 -10.032 1.00 98.19 93 ASP A CA 1
ATOM 672 C C . ASP A 1 93 ? -4.699 -10.773 -8.735 1.00 98.19 93 ASP A C 1
ATOM 674 O O . ASP A 1 93 ? -3.972 -11.592 -8.165 1.00 98.19 93 ASP A O 1
ATOM 678 N N . VAL A 1 94 ? -4.881 -9.550 -8.217 1.00 98.19 94 VAL A N 1
ATOM 679 C CA . VAL A 1 94 ? -4.175 -9.074 -7.007 1.00 98.19 94 VAL A CA 1
ATOM 680 C C . VAL A 1 94 ? -4.360 -9.989 -5.793 1.00 98.19 94 VAL A C 1
ATOM 682 O O . VAL A 1 94 ? -3.415 -10.211 -5.035 1.00 98.19 94 VAL A O 1
ATOM 685 N N . ASN A 1 95 ? -5.535 -10.614 -5.659 1.00 97.50 95 ASN A N 1
ATOM 686 C CA . ASN A 1 95 ? -5.837 -11.563 -4.590 1.00 97.50 95 ASN A CA 1
ATOM 687 C C . ASN A 1 95 ? -5.008 -12.856 -4.670 1.00 97.50 95 ASN A C 1
ATOM 689 O O . ASN A 1 95 ? -4.956 -13.580 -3.679 1.00 97.50 95 ASN A O 1
ATOM 693 N N . ASN A 1 96 ? -4.373 -13.147 -5.808 1.00 97.38 96 ASN A N 1
ATOM 694 C CA . ASN A 1 96 ? -3.463 -14.276 -6.011 1.00 97.38 96 ASN A CA 1
ATOM 695 C C . ASN A 1 96 ? -1.994 -13.833 -6.048 1.00 97.38 96 ASN A C 1
ATOM 697 O O . ASN A 1 96 ? -1.128 -14.571 -5.582 1.00 97.38 96 ASN A O 1
ATOM 701 N N . ALA A 1 97 ? -1.722 -12.637 -6.575 1.00 96.56 97 ALA A N 1
ATOM 702 C CA . ALA A 1 97 ? -0.367 -12.118 -6.736 1.00 96.56 97 ALA A CA 1
ATOM 703 C C . ALA A 1 97 ? 0.280 -11.706 -5.405 1.00 96.56 97 ALA A C 1
ATOM 705 O O . ALA A 1 97 ? 1.471 -11.939 -5.203 1.00 96.56 97 ALA A O 1
ATOM 706 N N . LEU A 1 98 ? -0.490 -11.112 -4.484 1.00 97.19 98 LEU A N 1
ATOM 707 C CA . LEU A 1 98 ? 0.042 -10.654 -3.199 1.00 97.19 98 LEU A CA 1
ATOM 708 C C . LEU A 1 98 ? -0.061 -11.748 -2.125 1.00 97.19 98 LEU A C 1
ATOM 710 O O . LEU A 1 98 ? -1.062 -12.479 -2.045 1.00 97.19 98 LEU A O 1
ATOM 714 N N . PRO A 1 99 ? 0.954 -11.883 -1.256 1.00 96.94 99 PRO A N 1
ATOM 715 C CA . PRO A 1 99 ? 0.864 -12.771 -0.112 1.00 96.94 99 PRO A CA 1
ATOM 716 C C . PRO A 1 99 ? -0.083 -12.184 0.940 1.00 96.94 99 PRO A C 1
ATOM 718 O O . PRO A 1 99 ? -0.030 -11.001 1.254 1.00 96.94 99 PRO A O 1
ATOM 721 N N . LEU A 1 100 ? -0.909 -13.034 1.543 1.00 97.44 100 LEU A N 1
ATOM 722 C CA . LEU A 1 100 ? -1.573 -12.719 2.808 1.00 97.44 100 LEU A CA 1
ATOM 723 C C . LEU A 1 100 ? -0.675 -13.156 3.973 1.00 97.44 100 LEU A C 1
ATOM 725 O O . LEU A 1 100 ? 0.142 -14.067 3.788 1.00 97.44 100 LEU A O 1
ATOM 729 N N . PRO A 1 101 ? -0.802 -12.553 5.168 1.00 95.62 101 PRO A N 1
ATOM 730 C CA . PRO A 1 101 ? -0.085 -13.041 6.340 1.00 95.62 101 PRO A CA 1
ATOM 731 C C . PRO A 1 101 ? -0.429 -14.518 6.613 1.00 95.62 101 PRO A C 1
ATOM 733 O O . PRO A 1 101 ? -1.602 -14.904 6.561 1.00 95.62 101 PRO A O 1
ATOM 736 N N . PRO A 1 102 ? 0.567 -15.371 6.913 1.00 94.50 102 PRO A N 1
ATOM 737 C CA . PRO A 1 102 ? 0.331 -16.762 7.275 1.00 94.50 102 PRO A CA 1
ATOM 738 C C . PRO A 1 102 ? -0.573 -16.875 8.504 1.00 94.50 102 PRO A C 1
ATOM 740 O O . PRO A 1 102 ? -0.346 -16.215 9.520 1.00 94.50 102 PRO A O 1
ATOM 743 N N . LYS A 1 103 ? -1.564 -17.774 8.448 1.00 94.31 103 LYS A N 1
ATOM 744 C CA . LYS A 1 103 ? -2.526 -17.988 9.545 1.00 94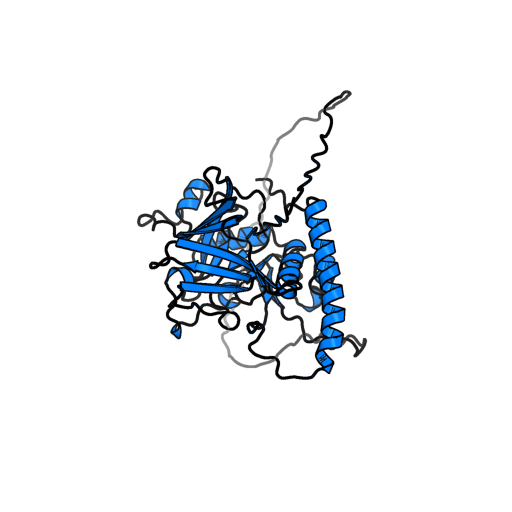.31 103 LYS A CA 1
ATOM 745 C C . LYS A 1 103 ? -1.846 -18.338 10.872 1.00 94.31 103 LYS A C 1
ATOM 747 O O . LYS A 1 103 ? -2.345 -17.970 11.925 1.00 94.31 103 LYS A O 1
ATOM 752 N N . GLN A 1 104 ? -0.694 -19.008 10.822 1.00 94.12 104 GLN A N 1
ATOM 753 C CA . GLN A 1 104 ? 0.068 -19.448 11.994 1.00 94.12 104 GLN A CA 1
ATOM 754 C C . GLN A 1 104 ? 0.644 -18.283 12.808 1.00 94.12 104 GLN A C 1
ATOM 756 O O . GLN A 1 104 ? 0.961 -18.464 13.979 1.00 94.12 104 GLN A O 1
ATOM 761 N N . LEU A 1 105 ? 0.778 -17.100 12.202 1.00 94.06 105 LEU A N 1
ATOM 762 C CA . LEU A 1 105 ? 1.296 -1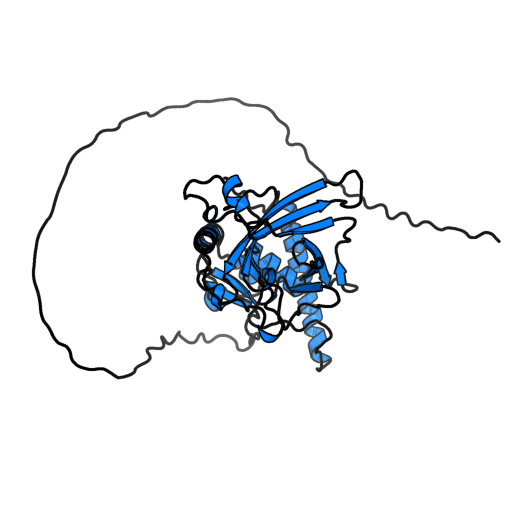5.911 12.875 1.00 94.06 105 LEU A CA 1
ATOM 763 C C . LEU A 1 105 ? 0.200 -15.084 13.565 1.00 94.06 105 LEU A C 1
ATOM 765 O O . LEU A 1 105 ? 0.514 -14.049 14.141 1.00 94.06 105 LEU A O 1
ATOM 769 N N . ASN A 1 106 ? -1.068 -15.523 13.521 1.00 93.94 106 ASN A N 1
ATOM 770 C CA . ASN A 1 106 ? -2.191 -14.945 14.273 1.00 93.94 106 ASN A CA 1
ATOM 771 C C . ASN A 1 106 ? -2.271 -13.410 14.217 1.00 93.94 106 ASN A C 1
ATOM 773 O O . ASN A 1 106 ? -2.463 -12.748 15.236 1.00 93.94 106 ASN A O 1
ATOM 777 N N . TYR A 1 107 ? -2.138 -12.838 13.018 1.00 96.12 107 TYR A N 1
ATOM 778 C CA . TYR A 1 107 ? -2.239 -11.391 12.837 1.00 96.12 107 TYR A CA 1
ATOM 779 C C . TYR A 1 107 ? -3.598 -10.873 13.357 1.00 96.12 107 TYR A C 1
ATOM 781 O O . TYR A 1 107 ? -4.594 -11.595 13.277 1.00 96.12 107 TYR A O 1
ATOM 789 N N . PRO A 1 108 ? -3.684 -9.643 13.879 1.00 95.69 108 PRO A N 1
ATOM 790 C CA . PRO A 1 108 ? -4.945 -8.964 14.171 1.00 95.69 108 PRO A CA 1
ATOM 791 C C . PRO A 1 108 ? -5.801 -8.820 12.918 1.00 95.69 108 PRO A C 1
ATOM 793 O O . PRO A 1 108 ? -5.267 -8.675 11.821 1.00 95.69 108 PRO A O 1
ATOM 796 N N . GLU A 1 109 ? -7.122 -8.833 13.094 1.00 94.81 109 GLU A N 1
ATOM 797 C CA . GLU A 1 109 ? -8.102 -8.791 12.000 1.00 94.81 109 GLU A CA 1
ATOM 798 C C . GLU A 1 109 ? -7.825 -7.697 10.946 1.00 94.81 109 GLU A C 1
ATOM 800 O O . GLU A 1 109 ? -7.731 -8.069 9.774 1.00 94.81 109 GLU A O 1
ATOM 805 N N . PRO A 1 110 ? -7.522 -6.429 11.310 1.00 93.75 110 PRO A N 1
ATOM 806 C CA . PRO A 1 110 ? -7.263 -5.370 10.326 1.00 93.75 110 PRO A CA 1
ATOM 807 C C . PRO A 1 110 ? -6.055 -5.610 9.408 1.00 93.75 110 PRO A C 1
ATOM 809 O O . PRO A 1 110 ? -5.888 -4.913 8.414 1.00 93.75 110 PRO A O 1
ATOM 812 N N . LEU A 1 111 ? -5.175 -6.560 9.742 1.00 96.25 111 LEU A N 1
ATOM 813 C CA . LEU A 1 111 ? -3.938 -6.823 9.001 1.00 96.25 111 LEU A CA 1
ATOM 814 C C . LEU A 1 111 ? -4.006 -8.081 8.132 1.00 96.25 111 LEU A C 1
ATOM 816 O O . LEU A 1 111 ? -3.016 -8.419 7.482 1.00 96.25 111 LEU A O 1
ATOM 820 N N . ARG A 1 112 ? -5.135 -8.802 8.126 1.00 97.25 112 ARG A N 1
ATOM 821 C CA . ARG A 1 112 ? -5.251 -10.112 7.459 1.00 97.25 112 ARG A CA 1
ATOM 822 C C . ARG A 1 112 ? -5.631 -10.052 5.983 1.00 97.25 112 ARG A C 1
ATOM 824 O O . ARG A 1 112 ? -5.499 -11.070 5.307 1.00 97.25 112 ARG A O 1
ATOM 831 N N . GLY A 1 113 ? -6.113 -8.908 5.507 1.00 97.31 113 GLY A N 1
ATOM 832 C CA . GLY A 1 113 ? -6.563 -8.706 4.130 1.00 97.31 113 GLY A CA 1
ATOM 833 C C . GLY A 1 113 ? -5.571 -7.937 3.256 1.00 97.31 113 GLY A C 1
ATOM 834 O O . GLY A 1 113 ? -4.375 -7.838 3.554 1.00 97.31 113 GLY A O 1
ATOM 835 N N . MET A 1 114 ? -6.098 -7.385 2.163 1.00 98.56 114 MET A N 1
ATOM 836 C CA . MET A 1 114 ? -5.400 -6.436 1.294 1.00 98.56 114 MET A CA 1
ATOM 837 C C . MET A 1 114 ? -6.193 -5.133 1.203 1.00 98.56 114 MET A C 1
ATOM 839 O O . MET A 1 114 ? -7.388 -5.155 0.894 1.00 98.56 114 MET A O 1
ATOM 843 N N . GLY A 1 115 ? -5.512 -4.013 1.432 1.00 98.25 115 GLY A N 1
ATOM 844 C CA . GLY A 1 115 ? -6.097 -2.677 1.382 1.00 98.25 115 GLY A CA 1
ATOM 845 C C . GLY A 1 115 ? -5.699 -1.940 0.109 1.00 98.25 115 GLY A C 1
ATOM 846 O O . GLY A 1 115 ? -4.516 -1.893 -0.231 1.00 98.25 115 GLY A O 1
ATOM 847 N N . TRP A 1 116 ? -6.670 -1.342 -0.578 1.00 98.62 116 TRP A N 1
ATOM 848 C CA . TRP A 1 116 ? -6.435 -0.338 -1.612 1.00 98.62 116 TRP A CA 1
ATOM 849 C C . TRP A 1 116 ? -6.280 1.044 -0.970 1.00 98.62 116 TRP A C 1
ATOM 851 O O . TRP A 1 116 ? -7.151 1.501 -0.230 1.00 98.62 116 TRP A O 1
ATOM 861 N N . LEU A 1 117 ? -5.164 1.705 -1.264 1.00 98.31 117 LEU A N 1
ATOM 862 C CA . LEU A 1 117 ? -4.828 3.057 -0.842 1.00 98.31 117 LEU A CA 1
ATOM 863 C C . LEU A 1 117 ? -5.476 4.062 -1.812 1.00 98.31 117 LEU A C 1
ATOM 865 O O . LEU A 1 117 ? -4.887 4.403 -2.838 1.00 98.31 117 LEU A O 1
ATOM 869 N N . ASP A 1 118 ? -6.677 4.563 -1.506 1.00 98.19 118 ASP A N 1
ATOM 870 C CA . ASP A 1 118 ? -7.374 5.548 -2.351 1.00 98.19 118 ASP A CA 1
ATOM 871 C C . ASP A 1 118 ? -6.812 6.970 -2.160 1.00 98.19 118 ASP A C 1
ATOM 873 O O . ASP A 1 118 ? -7.499 7.917 -1.771 1.00 98.19 118 ASP A O 1
ATOM 877 N N . GLN A 1 119 ? -5.511 7.126 -2.414 1.00 97.31 119 GLN A N 1
ATOM 878 C CA . GLN A 1 119 ? -4.786 8.377 -2.185 1.00 97.31 119 GLN A CA 1
ATOM 879 C C . GLN A 1 119 ? -5.295 9.528 -3.049 1.00 97.31 119 GLN A C 1
ATOM 881 O O . GLN A 1 119 ? -5.287 10.680 -2.617 1.00 97.31 119 GLN A O 1
ATOM 886 N N . SER A 1 120 ? -5.748 9.227 -4.266 1.00 96.69 120 SER A N 1
ATOM 887 C CA . SER A 1 120 ? -6.292 10.237 -5.178 1.00 96.69 120 SER A CA 1
ATOM 888 C C . SER A 1 120 ? -7.718 10.663 -4.835 1.00 96.69 120 SER A C 1
ATOM 890 O O . SER A 1 120 ? -8.218 11.620 -5.425 1.00 96.69 120 SER A O 1
ATOM 892 N N . GLY A 1 121 ? -8.374 9.961 -3.906 1.00 97.19 121 GLY A N 1
ATOM 893 C CA . GLY A 1 121 ? -9.792 10.142 -3.637 1.00 97.19 121 GLY A CA 1
ATOM 894 C C . GLY A 1 121 ? -10.635 9.831 -4.868 1.00 97.19 121 GLY A C 1
ATOM 895 O O . GLY A 1 121 ? -11.516 10.612 -5.230 1.00 97.19 121 GLY A O 1
ATOM 896 N N . PHE A 1 122 ? -10.317 8.749 -5.580 1.00 97.19 122 PHE A N 1
ATOM 897 C CA . PHE A 1 122 ? -11.096 8.290 -6.724 1.00 97.19 122 PHE A CA 1
ATOM 898 C C . PHE A 1 122 ? -12.497 7.872 -6.273 1.00 97.19 122 PHE A C 1
ATOM 900 O O . PHE A 1 122 ? -13.478 8.279 -6.897 1.00 97.19 122 PHE A O 1
ATOM 907 N N . TYR A 1 123 ? -12.586 7.140 -5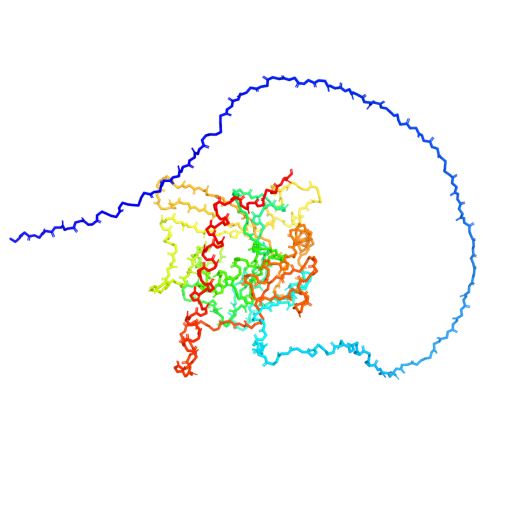.159 1.00 97.38 123 TYR A N 1
ATOM 908 C CA . TYR A 1 123 ? -13.837 6.631 -4.602 1.00 97.38 123 TYR A CA 1
ATOM 909 C C . TYR A 1 123 ? -14.300 7.407 -3.363 1.00 97.38 123 TYR A C 1
ATOM 911 O O . TYR A 1 123 ? -15.472 7.767 -3.262 1.00 97.38 123 TYR A O 1
ATOM 919 N N . ALA A 1 124 ? -13.383 7.710 -2.447 1.00 97.19 124 ALA A N 1
ATOM 920 C CA . ALA A 1 124 ? -13.634 8.478 -1.231 1.00 97.19 124 ALA A CA 1
ATOM 921 C C . ALA A 1 124 ? -13.088 9.904 -1.330 1.00 97.19 124 ALA A C 1
ATOM 923 O O . ALA A 1 124 ? -12.415 10.278 -2.288 1.00 97.19 124 ALA A O 1
ATOM 924 N N . GLU A 1 125 ? -13.369 10.733 -0.327 1.00 96.88 125 GLU A N 1
ATOM 925 C CA . GLU A 1 125 ? -12.708 12.034 -0.233 1.00 96.88 125 GLU A CA 1
ATOM 926 C C . GLU A 1 125 ? -11.218 11.859 0.084 1.00 96.88 125 GLU A C 1
ATOM 928 O O . GLU A 1 125 ? -10.836 11.108 0.987 1.00 96.88 125 GLU A O 1
ATOM 933 N N . SER A 1 126 ? -10.382 12.599 -0.642 1.00 96.88 126 SER A N 1
ATOM 934 C CA . SER A 1 126 ? -8.968 12.781 -0.335 1.00 96.88 126 SER A CA 1
ATOM 935 C C . SER A 1 126 ? -8.636 14.264 -0.366 1.00 96.88 126 SER A C 1
ATOM 937 O O . SER A 1 126 ? -9.107 15.007 -1.227 1.00 96.88 126 SER A O 1
ATOM 939 N N . THR A 1 127 ? -7.824 14.694 0.591 1.00 96.94 127 THR A N 1
ATOM 940 C CA . THR A 1 127 ? -7.284 16.058 0.658 1.00 96.94 127 THR A CA 1
ATOM 941 C C . THR A 1 127 ? -5.783 16.084 0.398 1.00 96.94 127 THR A C 1
ATOM 943 O O . THR A 1 127 ? -5.143 17.119 0.579 1.00 96.94 127 THR A O 1
ATOM 946 N N . LEU A 1 128 ? -5.198 14.956 -0.019 1.00 92.12 128 LEU A N 1
ATOM 947 C CA . LEU A 1 128 ? -3.810 14.928 -0.453 1.00 92.12 128 LEU A CA 1
ATOM 948 C C . LEU A 1 128 ? -3.621 15.831 -1.676 1.00 92.12 128 LEU A C 1
ATOM 950 O O . LEU A 1 128 ? -4.297 15.680 -2.689 1.00 92.12 128 LEU A O 1
ATOM 954 N N . ALA A 1 129 ? -2.631 16.722 -1.613 1.00 88.06 129 ALA A N 1
ATOM 955 C CA . ALA A 1 129 ? -2.234 17.537 -2.763 1.00 88.06 129 ALA A CA 1
ATOM 956 C C . ALA A 1 129 ? -1.659 16.696 -3.921 1.00 88.06 129 ALA A C 1
ATOM 958 O O . ALA A 1 129 ? -1.591 17.158 -5.058 1.00 88.06 129 ALA A O 1
ATOM 959 N N . PHE A 1 130 ? -1.215 15.474 -3.622 1.00 86.50 130 PHE A N 1
ATOM 960 C CA . PHE A 1 130 ? -0.635 14.543 -4.576 1.00 86.50 130 PHE A CA 1
ATOM 961 C C . PHE A 1 130 ? -0.857 13.099 -4.129 1.00 86.50 130 PHE A C 1
ATOM 963 O O . PHE A 1 130 ? -0.678 12.784 -2.953 1.00 86.50 130 PHE A O 1
ATOM 970 N N . ALA A 1 131 ? -1.190 12.232 -5.083 1.00 91.38 131 ALA A N 1
ATOM 971 C CA . ALA A 1 131 ? -1.284 10.795 -4.879 1.00 91.38 131 ALA A CA 1
ATOM 972 C C . ALA A 1 131 ? -0.009 10.106 -5.373 1.00 91.38 131 ALA A C 1
ATOM 974 O O . ALA A 1 131 ? 0.451 10.340 -6.498 1.00 91.38 131 ALA A O 1
ATOM 975 N N . PHE A 1 132 ? 0.550 9.239 -4.537 1.00 93.94 132 PHE A N 1
ATOM 976 C CA . PHE A 1 132 ? 1.581 8.315 -4.978 1.00 93.94 132 PHE A CA 1
ATOM 977 C C . PHE A 1 132 ? 0.940 7.187 -5.814 1.00 93.94 132 PHE A C 1
ATOM 979 O O . PHE A 1 132 ? -0.261 6.939 -5.710 1.00 93.94 132 PHE A O 1
ATOM 986 N N . PRO A 1 133 ? 1.703 6.540 -6.714 1.00 95.81 133 PRO A N 1
ATOM 987 C CA . PRO A 1 133 ? 1.178 5.510 -7.604 1.00 95.81 133 PRO A CA 1
ATOM 988 C C . PRO A 1 133 ? 1.188 4.119 -6.950 1.00 95.81 133 PRO A C 1
ATOM 990 O O . PRO A 1 133 ? 1.171 3.116 -7.660 1.00 95.81 133 PRO A O 1
ATOM 993 N N . ASP A 1 134 ? 1.300 4.036 -5.627 1.00 96.44 134 ASP A N 1
ATOM 994 C CA . ASP A 1 134 ? 1.089 2.823 -4.845 1.00 96.44 134 ASP A CA 1
ATOM 995 C C . ASP A 1 134 ? -0.406 2.547 -4.695 1.00 96.44 134 ASP A C 1
ATOM 997 O O . ASP A 1 134 ? -1.219 3.461 -4.578 1.00 96.44 134 ASP A O 1
ATOM 1001 N N . LEU A 1 135 ? -0.778 1.270 -4.749 1.00 97.44 135 LEU A N 1
ATOM 1002 C CA . LEU A 1 135 ? -2.184 0.900 -4.893 1.00 97.44 135 LEU A CA 1
ATOM 1003 C C . LEU A 1 135 ? -2.633 -0.046 -3.804 1.00 97.44 135 LEU A C 1
ATOM 1005 O O . LEU A 1 135 ? -3.481 0.310 -2.999 1.00 97.44 135 LEU A O 1
ATOM 1009 N N . VAL A 1 136 ? -2.081 -1.249 -3.778 1.00 98.38 136 VAL A N 1
ATOM 1010 C CA . VAL A 1 136 ? -2.503 -2.303 -2.859 1.00 98.38 136 VAL A CA 1
ATOM 1011 C C . VAL A 1 136 ? -1.359 -2.674 -1.938 1.00 98.38 136 VAL A C 1
ATOM 1013 O O . VAL A 1 136 ? -0.239 -2.923 -2.400 1.00 98.38 136 VAL A O 1
ATOM 1016 N N . ILE A 1 137 ? -1.683 -2.740 -0.650 1.00 97.88 137 ILE A N 1
ATOM 1017 C CA . ILE A 1 137 ? -0.813 -3.188 0.432 1.00 97.88 137 ILE A CA 1
ATOM 1018 C C . ILE A 1 137 ? -1.415 -4.427 1.103 1.00 97.88 137 ILE A C 1
ATOM 1020 O O . ILE A 1 137 ? -2.631 -4.554 1.254 1.00 97.88 137 ILE A O 1
ATOM 1024 N N . SER A 1 138 ? -0.551 -5.331 1.549 1.00 97.50 138 SER A N 1
ATOM 1025 C CA . SER A 1 138 ? -0.884 -6.410 2.483 1.00 97.50 138 SER A CA 1
ATOM 1026 C C . SER A 1 138 ? 0.203 -6.532 3.556 1.00 97.50 138 SER A C 1
ATOM 1028 O O . SER A 1 138 ? 1.270 -5.930 3.449 1.00 97.50 138 SER A O 1
ATOM 1030 N N . SER A 1 139 ? -0.044 -7.335 4.592 1.00 96.44 139 SER A N 1
ATOM 1031 C CA . SER A 1 139 ? 0.957 -7.641 5.630 1.00 96.44 139 SER A CA 1
ATOM 1032 C C . SER A 1 139 ? 1.619 -9.017 5.445 1.00 96.44 139 SER A C 1
ATOM 1034 O O . SER A 1 139 ? 2.153 -9.585 6.397 1.00 96.44 139 SER A O 1
ATOM 1036 N N . GLY A 1 140 ? 1.563 -9.589 4.233 1.00 94.44 140 GLY A N 1
ATOM 1037 C CA . GLY A 1 140 ? 2.019 -10.956 3.955 1.00 94.44 140 GLY A CA 1
ATOM 1038 C C . GLY A 1 140 ? 3.487 -11.124 3.558 1.00 94.44 140 GLY A C 1
ATOM 1039 O O . GLY A 1 140 ? 3.918 -12.252 3.314 1.00 94.44 140 GLY A O 1
ATOM 1040 N N . ASP A 1 141 ? 4.278 -10.051 3.471 1.00 94.88 141 ASP A N 1
ATOM 1041 C CA . ASP A 1 141 ? 5.713 -10.150 3.162 1.00 94.88 141 ASP A CA 1
ATOM 1042 C C . ASP A 1 141 ? 6.542 -10.528 4.397 1.00 94.88 141 ASP A C 1
ATOM 1044 O O . ASP A 1 141 ? 7.345 -9.751 4.910 1.00 94.88 141 ASP A O 1
ATOM 1048 N N . THR A 1 142 ? 6.351 -11.759 4.872 1.00 93.38 142 THR A N 1
ATOM 1049 C CA . THR A 1 142 ? 7.022 -12.275 6.075 1.00 93.38 142 THR A CA 1
ATOM 1050 C C . THR A 1 142 ? 8.524 -12.491 5.908 1.00 93.38 142 THR A C 1
ATOM 1052 O O . THR A 1 142 ? 9.214 -12.709 6.898 1.00 93.38 142 THR A O 1
ATOM 1055 N N . GLU A 1 143 ? 9.041 -12.460 4.677 1.00 90.25 143 GLU A N 1
ATOM 1056 C CA . GLU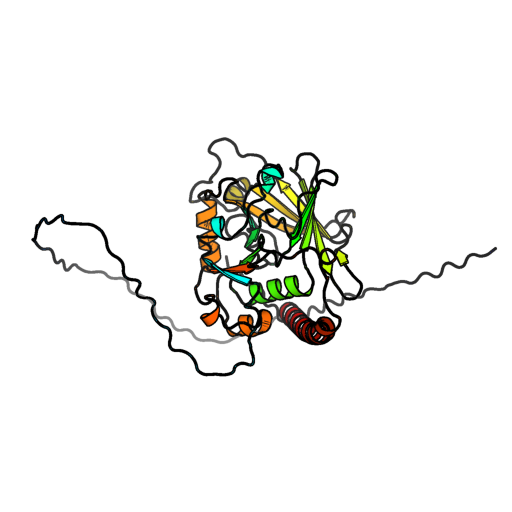 A 1 143 ? 10.487 -12.488 4.418 1.00 90.25 143 GLU A CA 1
ATOM 1057 C C . GLU A 1 143 ? 11.130 -11.132 4.735 1.00 90.25 143 GLU A C 1
ATOM 1059 O O . GLU A 1 143 ? 12.278 -11.086 5.182 1.00 90.25 143 GLU A O 1
ATOM 1064 N N . TYR A 1 144 ? 10.380 -10.042 4.540 1.00 91.12 144 TYR A N 1
ATOM 1065 C CA . TYR A 1 144 ? 10.811 -8.699 4.909 1.00 91.12 144 TYR A CA 1
ATOM 1066 C C . TYR A 1 144 ? 10.512 -8.364 6.371 1.00 91.12 144 TYR A C 1
ATOM 1068 O O . TYR A 1 144 ? 11.301 -7.706 7.044 1.00 91.12 144 TYR A O 1
ATOM 1076 N N . GLY A 1 145 ? 9.371 -8.794 6.897 1.00 91.12 145 GLY A N 1
ATOM 1077 C CA . GLY A 1 145 ? 9.040 -8.535 8.289 1.00 91.12 145 GLY A CA 1
ATOM 1078 C C . GLY A 1 145 ? 7.747 -9.199 8.711 1.00 91.12 145 GLY A C 1
ATOM 1079 O O . GLY A 1 145 ? 6.788 -9.289 7.949 1.00 91.12 145 GLY A O 1
ATOM 1080 N N . THR A 1 146 ? 7.716 -9.646 9.960 1.00 95.31 146 THR A N 1
ATOM 1081 C CA . THR A 1 146 ? 6.489 -10.094 10.614 1.00 95.31 146 THR A CA 1
ATOM 1082 C C . THR A 1 146 ? 6.000 -9.040 11.598 1.00 95.31 146 THR A C 1
ATOM 1084 O O . THR A 1 146 ? 6.756 -8.151 11.992 1.00 95.31 146 THR A O 1
ATOM 1087 N N . LEU A 1 147 ? 4.736 -9.140 12.010 1.00 96.31 147 LEU A N 1
ATOM 1088 C CA . LEU A 1 147 ? 4.254 -8.416 13.179 1.00 96.31 147 LEU A CA 1
ATOM 1089 C C . LEU A 1 147 ? 5.053 -8.865 14.406 1.00 96.31 147 LEU A C 1
ATOM 1091 O O . LEU A 1 147 ? 5.087 -10.052 14.729 1.00 96.31 147 LEU A O 1
ATOM 1095 N N . ASP A 1 148 ? 5.676 -7.909 15.079 1.00 96.62 148 ASP A N 1
ATOM 1096 C CA . ASP A 1 148 ? 6.205 -8.086 16.422 1.00 96.62 148 ASP A CA 1
ATOM 1097 C C . ASP A 1 148 ? 5.069 -7.812 17.423 1.00 96.62 148 ASP A C 1
ATOM 1099 O O . ASP A 1 148 ? 4.603 -6.670 17.502 1.00 96.62 148 ASP A O 1
ATOM 1103 N N . PRO A 1 149 ? 4.585 -8.826 18.163 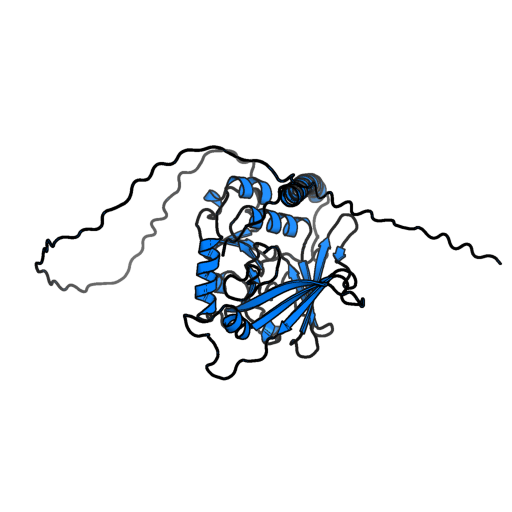1.00 94.25 149 PRO A N 1
ATOM 1104 C CA . PRO A 1 149 ? 3.471 -8.659 19.090 1.00 94.25 149 PRO A CA 1
ATOM 1105 C C . PRO A 1 149 ? 3.847 -7.867 20.349 1.00 94.25 149 PRO A C 1
ATOM 1107 O O . PRO A 1 149 ? 2.961 -7.266 20.955 1.00 94.25 149 PRO A O 1
ATOM 1110 N N . GLU A 1 150 ? 5.124 -7.844 20.745 1.00 95.44 150 GLU A N 1
ATOM 1111 C CA . GLU A 1 150 ? 5.580 -7.132 21.945 1.00 95.44 150 GLU A CA 1
ATOM 1112 C C . GLU A 1 150 ? 5.573 -5.624 21.696 1.00 95.44 150 GLU A C 1
ATOM 1114 O O . GLU A 1 150 ? 5.011 -4.846 22.470 1.00 95.44 150 GLU A O 1
ATOM 1119 N N . THR A 1 151 ? 6.143 -5.212 20.565 1.00 96.81 151 THR A N 1
ATOM 1120 C CA . THR A 1 151 ? 6.205 -3.797 20.178 1.00 96.81 151 THR A CA 1
ATOM 1121 C C . THR A 1 151 ? 5.014 -3.352 19.333 1.00 96.81 151 THR A C 1
ATOM 1123 O O . THR A 1 151 ? 4.915 -2.168 19.002 1.00 96.81 151 THR A O 1
ATOM 1126 N N . ARG A 1 152 ? 4.125 -4.283 18.959 1.00 97.50 152 ARG A N 1
ATOM 1127 C CA . ARG A 1 152 ? 2.999 -4.080 18.031 1.00 97.50 152 ARG A CA 1
ATOM 1128 C C . ARG A 1 152 ? 3.450 -3.363 16.766 1.00 97.50 152 ARG A C 1
ATOM 1130 O O . ARG A 1 152 ? 2.869 -2.355 16.372 1.00 97.50 152 ARG A O 1
ATOM 1137 N N . THR A 1 153 ? 4.539 -3.834 16.169 1.00 97.38 153 THR A N 1
ATOM 1138 C CA . THR A 1 153 ? 5.169 -3.165 15.028 1.00 97.38 153 THR A CA 1
ATOM 1139 C C . THR A 1 153 ? 5.256 -4.091 13.822 1.00 97.38 153 THR A C 1
ATOM 1141 O O . THR A 1 153 ? 5.580 -5.267 13.943 1.00 97.38 153 THR A O 1
ATOM 1144 N N . THR A 1 154 ? 4.986 -3.544 12.640 1.00 96.62 154 THR A N 1
ATOM 1145 C CA . THR A 1 154 ? 5.185 -4.209 11.343 1.00 96.62 154 THR A CA 1
ATOM 1146 C C . THR A 1 154 ? 6.189 -3.429 10.507 1.00 96.62 154 THR A C 1
ATOM 1148 O O . THR A 1 154 ? 6.318 -2.209 10.654 1.00 96.62 154 THR A O 1
ATOM 1151 N N . LYS A 1 155 ? 6.898 -4.134 9.623 1.00 96.19 155 LYS A N 1
ATOM 1152 C CA . LYS A 1 155 ? 7.744 -3.530 8.592 1.00 96.19 155 LYS A CA 1
ATOM 1153 C C . LYS A 1 155 ? 7.219 -3.926 7.223 1.00 96.19 155 LYS A C 1
ATOM 1155 O O . LYS A 1 155 ? 7.126 -5.117 6.941 1.00 96.19 155 LYS A O 1
ATOM 1160 N N . THR A 1 156 ? 6.956 -2.944 6.370 1.00 95.81 156 THR A N 1
ATOM 1161 C CA . THR A 1 156 ? 6.440 -3.187 5.019 1.00 95.81 156 THR A CA 1
ATOM 1162 C C . THR A 1 156 ? 7.343 -2.525 3.994 1.00 95.81 156 THR A C 1
ATOM 1164 O O . THR A 1 156 ? 7.444 -1.299 3.950 1.00 95.81 156 THR A O 1
ATOM 1167 N N . SER A 1 157 ? 8.017 -3.328 3.168 1.00 96.31 157 SER A N 1
ATOM 1168 C CA . SER A 1 157 ? 8.844 -2.812 2.076 1.00 96.31 157 SER A CA 1
ATOM 1169 C C . SER A 1 157 ? 7.971 -2.269 0.954 1.00 96.31 157 SER A C 1
ATOM 1171 O O . SER A 1 157 ? 7.113 -2.985 0.438 1.00 96.31 157 SER A O 1
ATOM 1173 N N . CYS A 1 158 ? 8.244 -1.041 0.512 1.00 96.25 158 CYS A N 1
ATOM 1174 C CA . CYS A 1 158 ? 7.514 -0.454 -0.611 1.00 96.25 158 CYS A CA 1
ATOM 1175 C C . CYS A 1 158 ? 7.959 -1.052 -1.955 1.00 96.25 158 CYS A C 1
ATOM 1177 O O . CYS A 1 158 ? 7.268 -0.912 -2.951 1.00 96.25 158 CYS A O 1
ATOM 1179 N N . ALA A 1 159 ? 9.094 -1.753 -2.003 1.00 95.25 159 ALA A N 1
ATOM 1180 C CA . ALA A 1 159 ? 9.504 -2.566 -3.150 1.00 95.25 159 ALA A CA 1
ATOM 1181 C C . ALA A 1 159 ? 9.361 -4.071 -2.868 1.00 95.25 159 ALA A C 1
ATOM 1183 O O . ALA A 1 159 ? 10.003 -4.867 -3.549 1.00 95.25 159 ALA A O 1
ATOM 1184 N N . GLY A 1 160 ? 8.596 -4.461 -1.841 1.00 95.44 160 GLY A N 1
ATOM 1185 C CA . GLY A 1 160 ? 8.382 -5.850 -1.426 1.00 95.44 160 GLY A CA 1
ATOM 1186 C C . GLY A 1 160 ? 7.296 -6.570 -2.226 1.00 95.44 160 GLY A C 1
ATOM 1187 O O . GLY A 1 160 ? 6.673 -6.000 -3.121 1.00 95.44 160 GLY A O 1
ATOM 1188 N N . LYS A 1 161 ? 7.047 -7.840 -1.888 1.00 95.50 161 LYS A N 1
ATOM 1189 C CA . LYS A 1 161 ? 6.004 -8.652 -2.556 1.00 95.50 161 LYS A CA 1
ATOM 1190 C C . LYS A 1 161 ? 4.587 -8.344 -2.063 1.00 95.50 161 LYS A C 1
ATOM 1192 O O . LYS A 1 161 ? 3.618 -8.751 -2.686 1.00 95.50 161 LYS A O 1
ATOM 1197 N N . ALA A 1 162 ? 4.466 -7.627 -0.946 1.00 96.81 162 ALA A N 1
ATOM 1198 C CA . ALA A 1 162 ? 3.195 -7.209 -0.357 1.00 96.81 162 ALA A CA 1
ATOM 1199 C C . ALA A 1 162 ? 2.769 -5.781 -0.743 1.00 96.81 162 ALA A C 1
ATOM 1201 O O . ALA A 1 162 ? 1.811 -5.268 -0.165 1.00 96.81 162 ALA A O 1
ATOM 1202 N N . TRP A 1 163 ? 3.471 -5.144 -1.686 1.00 97.88 163 TRP A N 1
ATOM 1203 C CA . TRP A 1 163 ? 3.242 -3.762 -2.108 1.00 97.88 163 TRP A CA 1
ATOM 1204 C C . TRP A 1 163 ? 3.211 -3.657 -3.630 1.00 97.88 163 TRP A C 1
ATOM 1206 O O . TRP A 1 163 ? 4.093 -4.184 -4.309 1.00 97.88 163 TRP A O 1
ATOM 1216 N N . THR A 1 164 ? 2.216 -2.959 -4.172 1.00 98.38 164 THR A N 1
ATOM 1217 C CA . THR A 1 164 ? 2.053 -2.792 -5.625 1.00 98.38 164 THR A CA 1
ATOM 1218 C C . THR A 1 164 ? 2.179 -1.346 -6.055 1.00 98.38 164 THR A C 1
ATOM 1220 O O . THR A 1 164 ? 1.782 -0.430 -5.333 1.00 98.38 164 THR A O 1
ATOM 1223 N N . TRP A 1 165 ? 2.672 -1.161 -7.276 1.00 98.12 165 TRP A N 1
ATOM 1224 C CA . TRP A 1 165 ? 2.718 0.129 -7.954 1.00 98.12 165 TRP A CA 1
ATOM 1225 C C . TRP A 1 165 ? 1.951 0.072 -9.268 1.00 98.12 165 TRP A C 1
ATOM 1227 O O . TRP A 1 165 ? 1.924 -0.958 -9.947 1.00 98.12 165 TRP A O 1
ATOM 1237 N N . ALA A 1 166 ? 1.359 1.194 -9.661 1.00 97.88 166 ALA A N 1
ATOM 1238 C CA . ALA A 1 166 ? 0.750 1.353 -10.969 1.00 97.88 166 ALA A CA 1
ATOM 1239 C C . ALA A 1 166 ? 1.787 1.121 -12.079 1.00 97.88 166 ALA A C 1
ATOM 1241 O O . ALA A 1 166 ? 2.938 1.553 -11.976 1.00 97.88 166 ALA A O 1
ATOM 1242 N N . ASN A 1 167 ? 1.369 0.478 -13.170 1.00 97.50 167 ASN A N 1
ATOM 1243 C CA . ASN A 1 167 ? 2.195 0.292 -14.361 1.00 97.50 167 ASN A CA 1
ATOM 1244 C C . ASN A 1 167 ? 2.309 1.613 -15.148 1.00 97.50 167 ASN A C 1
ATOM 1246 O O . ASN A 1 167 ? 1.639 1.815 -16.160 1.00 97.50 167 ASN A O 1
ATOM 1250 N N . THR A 1 168 ? 3.097 2.548 -14.614 1.00 97.00 168 THR A N 1
ATOM 1251 C CA . THR A 1 168 ? 3.339 3.898 -15.143 1.00 97.00 168 THR A CA 1
ATOM 1252 C C . THR A 1 168 ? 4.791 4.305 -14.924 1.00 97.00 168 THR A C 1
ATOM 1254 O O . THR A 1 168 ? 5.464 3.779 -14.036 1.00 97.00 168 THR A O 1
ATOM 1257 N N . ALA A 1 169 ? 5.264 5.314 -15.663 1.00 96.00 169 ALA A N 1
ATOM 1258 C CA . ALA A 1 169 ? 6.596 5.890 -15.460 1.00 96.00 169 ALA A CA 1
ATOM 1259 C C . ALA A 1 169 ? 6.868 6.285 -13.994 1.00 96.00 169 ALA A C 1
ATOM 1261 O O . ALA A 1 169 ? 7.946 6.023 -13.459 1.00 96.00 169 ALA A O 1
ATOM 1262 N N . GLN A 1 170 ? 5.869 6.876 -13.330 1.00 95.00 170 GLN A N 1
ATOM 1263 C CA . GLN A 1 170 ? 5.953 7.285 -11.930 1.00 95.00 170 GLN A CA 1
ATOM 1264 C C . GLN A 1 170 ? 6.048 6.074 -10.988 1.00 95.00 170 GLN A C 1
ATOM 1266 O O . GLN A 1 170 ? 6.871 6.081 -10.072 1.00 95.00 170 GLN A O 1
ATOM 1271 N N . GLY A 1 171 ? 5.251 5.026 -11.229 1.00 96.44 171 GLY A N 1
ATOM 1272 C CA . GLY A 1 171 ? 5.309 3.775 -10.469 1.00 96.44 171 GLY A CA 1
ATOM 1273 C C . GLY A 1 171 ? 6.673 3.098 -10.562 1.00 96.44 171 GLY A C 1
ATOM 1274 O O . GLY A 1 171 ? 7.232 2.700 -9.542 1.00 96.44 171 GLY A O 1
ATOM 1275 N N . TYR A 1 172 ? 7.269 3.056 -11.757 1.00 95.56 172 TYR A N 1
ATOM 1276 C CA . TYR A 1 172 ? 8.607 2.488 -11.945 1.00 95.56 172 TYR A CA 1
ATOM 1277 C C . TYR A 1 172 ? 9.681 3.272 -11.192 1.00 95.56 172 TYR A C 1
ATOM 1279 O O . TYR A 1 172 ? 10.558 2.673 -10.570 1.00 95.56 172 TYR A O 1
ATOM 1287 N N . GLY A 1 173 ? 9.610 4.606 -11.238 1.00 93.94 173 GLY A N 1
ATOM 1288 C CA . GLY A 1 173 ? 10.544 5.478 -10.530 1.00 93.94 173 GLY A CA 1
ATOM 1289 C C . GLY A 1 173 ? 10.491 5.271 -9.016 1.00 93.94 173 GLY A C 1
ATOM 1290 O O . GLY A 1 173 ? 11.536 5.101 -8.387 1.00 93.94 173 GLY A O 1
ATOM 1291 N N . TRP A 1 174 ? 9.289 5.222 -8.434 1.00 95.38 174 TRP A N 1
ATOM 1292 C CA . TRP A 1 174 ? 9.121 4.994 -6.995 1.00 95.38 174 TRP A CA 1
ATOM 1293 C C . TRP A 1 174 ? 9.469 3.572 -6.557 1.00 95.38 174 TRP A C 1
ATOM 1295 O O . TRP A 1 174 ? 10.085 3.409 -5.500 1.00 95.38 174 TRP A O 1
ATOM 1305 N N . TRP A 1 175 ? 9.152 2.555 -7.363 1.00 95.00 175 TRP A N 1
ATOM 1306 C CA . TRP A 1 175 ? 9.597 1.187 -7.094 1.00 95.00 175 TRP A CA 1
ATOM 1307 C C . TRP A 1 175 ? 11.127 1.096 -7.123 1.00 95.00 175 TRP A C 1
ATOM 1309 O O . TRP A 1 175 ? 11.726 0.585 -6.180 1.00 95.00 175 TRP A O 1
ATOM 1319 N N . GLY A 1 176 ? 11.772 1.661 -8.152 1.00 92.12 176 GLY A N 1
ATOM 1320 C CA . GLY A 1 176 ? 13.231 1.666 -8.288 1.00 92.12 176 GLY A CA 1
ATOM 1321 C C . GLY A 1 176 ? 13.924 2.416 -7.150 1.00 92.12 176 GLY A C 1
ATOM 1322 O O . GLY A 1 176 ? 14.871 1.897 -6.559 1.00 92.12 176 GLY A O 1
ATOM 1323 N N . PHE A 1 177 ? 13.411 3.593 -6.775 1.00 91.12 177 PHE A N 1
ATOM 1324 C CA . PHE A 1 177 ? 13.853 4.313 -5.577 1.00 91.12 177 PHE A CA 1
ATOM 1325 C C . PHE A 1 177 ? 13.723 3.432 -4.328 1.00 91.12 177 PHE A C 1
ATOM 1327 O O . PHE A 1 177 ? 14.677 3.293 -3.560 1.00 91.12 177 PHE A O 1
ATOM 1334 N N . SER A 1 178 ? 12.567 2.794 -4.147 1.00 93.56 178 SER A N 1
ATOM 1335 C CA . SER A 1 178 ? 12.300 1.981 -2.964 1.00 93.56 178 SER A CA 1
ATOM 1336 C C . SER A 1 178 ? 13.194 0.747 -2.877 1.00 93.56 178 SER A C 1
ATOM 1338 O O . SER A 1 178 ? 13.658 0.403 -1.791 1.00 93.56 178 SER A O 1
ATOM 1340 N N . ASP A 1 179 ? 13.499 0.107 -4.006 1.00 91.25 179 ASP A N 1
ATOM 1341 C CA . ASP A 1 179 ? 14.412 -1.035 -4.047 1.00 91.25 179 ASP A CA 1
ATOM 1342 C C . ASP A 1 179 ? 15.857 -0.607 -3.733 1.00 91.25 179 ASP A C 1
ATOM 1344 O O . ASP A 1 179 ? 16.511 -1.212 -2.875 1.00 91.25 179 ASP A O 1
ATOM 1348 N N . VAL A 1 180 ? 16.330 0.487 -4.344 1.00 88.62 180 VAL A N 1
ATOM 1349 C CA . VAL A 1 180 ? 17.698 1.007 -4.158 1.00 88.62 180 VAL A CA 1
ATOM 1350 C C . VAL A 1 180 ? 17.957 1.434 -2.715 1.00 88.62 180 VAL A C 1
ATOM 1352 O O . VAL A 1 180 ? 18.977 1.047 -2.141 1.00 88.62 180 VAL A O 1
ATOM 1355 N N . PHE A 1 181 ? 17.043 2.206 -2.127 1.00 89.44 181 PHE A N 1
ATOM 1356 C CA . PHE A 1 181 ? 17.200 2.769 -0.785 1.00 89.44 181 PHE A CA 1
ATOM 1357 C C . PHE A 1 181 ? 16.587 1.899 0.315 1.00 89.44 181 PHE A C 1
ATOM 1359 O O . PHE A 1 181 ? 16.511 2.344 1.452 1.00 89.44 181 PHE A O 1
ATOM 1366 N N . ASP A 1 182 ? 16.126 0.682 0.005 1.00 92.25 182 ASP A N 1
ATOM 1367 C CA . ASP A 1 182 ? 15.388 -0.165 0.956 1.00 92.25 182 ASP A CA 1
ATOM 1368 C C . ASP A 1 182 ? 14.285 0.622 1.691 1.00 92.25 182 ASP A C 1
ATOM 1370 O O . ASP A 1 182 ? 14.186 0.613 2.921 1.00 92.25 182 ASP A O 1
ATOM 1374 N N . TYR A 1 183 ? 13.509 1.388 0.920 1.00 94.44 183 TYR A N 1
ATOM 1375 C CA . TYR A 1 183 ? 12.452 2.233 1.457 1.00 94.44 183 TYR A CA 1
ATOM 1376 C C . TYR A 1 183 ? 11.303 1.366 1.966 1.00 94.44 183 TYR A C 1
ATOM 1378 O O . TYR A 1 183 ? 10.724 0.553 1.235 1.00 94.44 183 TYR A O 1
ATOM 1386 N N . HIS A 1 184 ? 10.964 1.555 3.230 1.00 96.25 184 HIS A N 1
ATOM 1387 C CA . HIS A 1 184 ? 9.938 0.790 3.908 1.00 96.25 184 HIS A CA 1
ATOM 1388 C C . HIS A 1 184 ? 9.224 1.629 4.955 1.00 96.25 184 HIS A C 1
ATOM 1390 O O . HIS A 1 184 ? 9.717 2.653 5.433 1.00 96.25 184 HIS A O 1
ATOM 1396 N N . TYR A 1 185 ? 8.053 1.150 5.338 1.00 96.12 185 TYR A N 1
ATOM 1397 C CA . TYR A 1 185 ? 7.290 1.692 6.439 1.00 96.12 185 TYR A CA 1
ATOM 1398 C C . TYR A 1 185 ? 7.510 0.857 7.692 1.00 96.12 185 TYR A C 1
ATOM 1400 O O . TYR A 1 185 ? 7.448 -0.370 7.645 1.00 96.12 185 TYR A O 1
ATOM 1408 N N . VAL A 1 186 ? 7.772 1.532 8.811 1.00 96.62 186 VAL A N 1
ATOM 1409 C CA . VAL A 1 186 ? 7.690 0.943 10.150 1.00 96.62 186 VAL A CA 1
ATOM 1410 C C . VAL A 1 186 ? 6.398 1.442 10.775 1.00 96.62 186 VAL A C 1
ATOM 1412 O O . VAL A 1 186 ? 6.279 2.634 11.062 1.00 96.62 186 VAL A O 1
ATOM 1415 N N . THR A 1 187 ? 5.431 0.550 10.951 1.00 96.94 187 THR A N 1
ATOM 1416 C CA . THR A 1 187 ? 4.101 0.896 11.459 1.00 96.94 187 THR A CA 1
ATOM 1417 C C . THR A 1 187 ? 3.911 0.308 12.842 1.00 96.94 187 THR A C 1
ATOM 1419 O O . THR A 1 187 ? 3.970 -0.911 12.994 1.00 96.94 187 THR A O 1
ATOM 1422 N N . THR A 1 188 ? 3.674 1.171 13.827 1.00 97.44 188 THR A N 1
ATOM 1423 C CA . THR A 1 188 ? 3.404 0.803 15.220 1.00 97.44 188 THR A CA 1
ATOM 1424 C C . THR A 1 188 ? 1.926 1.008 15.526 1.00 97.44 188 THR A C 1
ATOM 1426 O O . THR A 1 188 ? 1.386 2.084 15.264 1.00 97.44 188 THR A O 1
ATOM 1429 N N . TYR A 1 189 ? 1.286 -0.012 16.089 1.00 97.94 189 TYR A N 1
ATOM 1430 C CA . TYR A 1 189 ? -0.136 -0.026 16.424 1.00 97.94 189 TYR A CA 1
ATOM 1431 C C . TYR A 1 189 ? -0.364 0.215 17.919 1.00 97.94 189 TYR A C 1
ATOM 1433 O O . TYR A 1 189 ? 0.484 -0.094 18.767 1.00 97.94 189 TYR A O 1
ATOM 1441 N N . ASN A 1 190 ? -1.538 0.746 18.248 1.00 97.62 190 ASN A N 1
ATOM 1442 C CA . ASN A 1 190 ? -2.043 0.721 19.616 1.00 97.62 190 ASN A CA 1
ATOM 1443 C C . ASN A 1 190 ? -2.490 -0.704 20.015 1.00 97.62 190 ASN A C 1
ATOM 1445 O O . ASN A 1 190 ? -2.439 -1.639 19.220 1.00 97.62 190 ASN A O 1
ATOM 1449 N N . GLU A 1 191 ? -2.888 -0.884 21.275 1.00 97.19 191 GLU A N 1
ATOM 1450 C CA . GLU A 1 191 ? -3.152 -2.206 21.860 1.00 97.19 191 GLU A CA 1
ATOM 1451 C C . GLU A 1 191 ? -4.251 -3.008 21.144 1.00 97.19 191 GLU A C 1
ATOM 1453 O O . GLU A 1 191 ? -4.116 -4.219 20.987 1.00 97.19 191 GLU A O 1
ATOM 1458 N N . ASP A 1 192 ? -5.297 -2.336 20.666 1.00 96.50 192 ASP A N 1
ATOM 1459 C CA . ASP A 1 192 ? -6.445 -2.946 19.985 1.00 96.50 192 ASP A CA 1
ATOM 1460 C C . ASP A 1 192 ? -6.371 -2.865 18.448 1.00 96.50 192 ASP A C 1
ATOM 1462 O O . ASP A 1 192 ? -7.312 -3.265 17.762 1.00 96.50 192 ASP A O 1
ATOM 1466 N N . TYR A 1 193 ? -5.253 -2.374 17.899 1.00 96.12 193 TYR A N 1
ATOM 1467 C CA . TYR A 1 193 ? -5.021 -2.204 16.461 1.00 96.12 193 TYR A CA 1
ATOM 1468 C C . TYR A 1 193 ? -6.040 -1.295 15.749 1.00 96.12 193 TYR A C 1
ATOM 1470 O O . TYR A 1 193 ? -6.214 -1.388 14.531 1.00 96.12 193 TYR A O 1
ATOM 1478 N N . THR A 1 194 ? -6.703 -0.391 16.475 1.00 97.25 194 THR A N 1
ATOM 1479 C CA . THR A 1 194 ? -7.600 0.618 15.885 1.00 97.25 194 THR A CA 1
ATOM 1480 C C . THR A 1 194 ? -6.874 1.888 15.452 1.00 97.25 194 THR A C 1
ATOM 1482 O O . THR A 1 194 ? -7.418 2.670 14.674 1.00 97.25 194 THR A O 1
ATOM 1485 N N . GLN A 1 195 ? -5.644 2.112 15.913 1.00 97.62 195 GLN A N 1
ATOM 1486 C CA . GLN A 1 195 ? -4.823 3.261 15.544 1.00 97.62 195 GLN A CA 1
ATOM 1487 C C . GLN A 1 195 ? -3.397 2.829 15.240 1.00 97.62 195 GLN A C 1
ATOM 1489 O O . GLN A 1 195 ? -2.870 1.891 15.843 1.00 97.62 195 GLN A O 1
ATOM 1494 N N . PHE A 1 196 ? -2.746 3.547 14.330 1.00 97.19 196 PHE A N 1
ATOM 1495 C CA . PHE A 1 196 ? -1.351 3.293 14.005 1.00 97.19 196 PHE A CA 1
ATOM 1496 C C . PHE A 1 196 ? -0.575 4.555 13.645 1.00 97.19 196 PHE A C 1
ATOM 1498 O O . PHE A 1 196 ? -1.132 5.542 13.166 1.00 97.19 196 PHE A O 1
ATOM 1505 N N . VAL A 1 197 ? 0.739 4.505 13.853 1.00 96.19 197 VAL A N 1
ATOM 1506 C CA . VAL A 1 197 ? 1.693 5.523 13.404 1.00 96.19 197 VAL A CA 1
ATOM 1507 C C . VAL A 1 197 ? 2.688 4.862 12.470 1.00 96.19 197 VAL A C 1
ATOM 1509 O O . VAL A 1 197 ? 3.301 3.856 12.822 1.00 96.19 197 VAL A O 1
ATOM 1512 N N . THR A 1 198 ? 2.859 5.429 11.282 1.00 95.69 198 THR A N 1
ATOM 1513 C CA . THR A 1 198 ? 3.755 4.911 10.251 1.00 95.69 198 THR A CA 1
ATOM 1514 C C . THR A 1 198 ? 4.952 5.833 10.049 1.00 95.69 198 THR A C 1
ATOM 1516 O O . THR A 1 198 ? 4.803 7.040 9.859 1.00 95.69 198 THR A O 1
ATOM 1519 N N . LYS A 1 199 ? 6.154 5.253 10.049 1.00 94.88 199 LYS A N 1
ATOM 1520 C CA . LYS A 1 199 ? 7.423 5.950 9.817 1.00 94.88 199 LYS A CA 1
ATOM 1521 C C . LYS A 1 199 ? 8.016 5.538 8.476 1.00 94.88 199 LYS A C 1
ATOM 1523 O O . LYS A 1 199 ? 8.444 4.387 8.342 1.00 94.88 199 LYS A O 1
ATOM 1528 N N . PRO A 1 200 ? 8.108 6.459 7.505 1.00 94.19 200 PRO A N 1
ATOM 1529 C CA . PRO A 1 200 ? 8.940 6.257 6.330 1.00 94.19 200 PRO A CA 1
ATOM 1530 C C . PRO A 1 200 ? 10.391 6.066 6.757 1.00 94.19 200 PRO A C 1
ATOM 1532 O O . PRO A 1 200 ? 10.932 6.922 7.462 1.00 94.19 200 PRO A O 1
ATOM 1535 N N . THR A 1 201 ? 11.013 4.976 6.325 1.00 94.62 201 THR A N 1
ATOM 1536 C CA . THR A 1 201 ? 12.399 4.634 6.646 1.00 94.62 201 THR A CA 1
ATOM 1537 C C . THR A 1 201 ? 13.138 4.248 5.374 1.00 94.62 201 THR A C 1
ATOM 1539 O O . THR A 1 201 ? 12.623 3.490 4.560 1.00 94.62 201 THR A O 1
ATOM 1542 N N . ALA A 1 202 ? 14.341 4.783 5.188 1.00 93.88 202 ALA A N 1
ATOM 1543 C CA . ALA A 1 202 ? 15.199 4.497 4.043 1.00 93.88 202 ALA A CA 1
ATOM 1544 C C . ALA A 1 202 ? 16.631 4.238 4.511 1.00 93.88 202 ALA A C 1
ATOM 1546 O O . ALA A 1 202 ? 17.127 4.910 5.418 1.00 93.88 202 ALA A O 1
ATOM 1547 N N . PHE A 1 203 ? 17.313 3.301 3.868 1.00 91.12 203 PHE A N 1
ATOM 1548 C CA . PHE A 1 203 ? 18.754 3.138 3.963 1.00 91.12 203 PHE A CA 1
ATOM 1549 C C . PHE A 1 203 ? 19.451 4.168 3.070 1.00 91.12 203 PHE A C 1
ATOM 1551 O O . PHE A 1 203 ? 19.352 4.119 1.845 1.00 91.12 203 PHE A O 1
ATOM 1558 N N . VAL A 1 204 ? 20.179 5.097 3.682 1.00 88.31 204 VAL A N 1
ATOM 1559 C CA . VAL A 1 204 ? 21.002 6.099 2.990 1.00 88.31 204 VAL A CA 1
ATOM 1560 C C . VAL A 1 204 ? 22.483 5.910 3.346 1.00 88.31 204 VAL A C 1
ATOM 1562 O O . VAL A 1 204 ? 22.850 4.941 4.004 1.00 88.31 204 VAL A O 1
ATOM 1565 N N . LEU A 1 205 ? 23.349 6.842 2.928 1.00 82.31 205 LEU A N 1
ATOM 1566 C CA . LEU A 1 205 ? 24.816 6.735 2.994 1.00 82.31 205 LEU A CA 1
ATOM 1567 C C . LEU A 1 205 ? 25.391 6.265 4.351 1.00 82.31 205 LEU A C 1
ATOM 1569 O O . LEU A 1 205 ? 26.424 5.605 4.368 1.00 82.31 205 LEU A O 1
ATOM 1573 N N . PHE A 1 206 ? 24.736 6.591 5.473 1.00 83.81 206 PHE A N 1
ATOM 1574 C CA . PHE A 1 206 ? 25.213 6.300 6.834 1.00 83.81 206 PHE A CA 1
ATOM 1575 C C . PHE A 1 206 ? 24.300 5.356 7.633 1.00 83.81 206 PHE A C 1
ATOM 1577 O O . PHE A 1 206 ? 24.417 5.279 8.855 1.00 83.81 206 PHE A O 1
ATOM 1584 N N . GLY A 1 207 ? 23.394 4.639 6.965 1.00 90.81 207 GLY A N 1
ATOM 1585 C CA . GLY A 1 207 ? 22.463 3.709 7.603 1.00 90.81 207 GLY A CA 1
ATOM 1586 C C . GLY A 1 207 ? 21.002 4.104 7.425 1.00 90.81 207 GLY A C 1
ATOM 1587 O O . GLY A 1 207 ? 20.646 4.872 6.530 1.00 90.81 207 GLY A O 1
ATOM 1588 N N . TYR A 1 208 ? 20.143 3.547 8.276 1.00 92.25 208 TYR A N 1
ATOM 1589 C CA . TYR A 1 208 ? 18.713 3.821 8.232 1.00 92.25 208 TYR A CA 1
ATOM 1590 C C . TYR A 1 208 ? 18.379 5.185 8.815 1.00 92.25 208 TYR A C 1
ATOM 1592 O O . TYR A 1 208 ? 18.713 5.489 9.960 1.00 92.25 208 TYR A O 1
ATOM 1600 N N . MET A 1 209 ? 17.659 5.978 8.033 1.00 92.06 209 MET A N 1
ATOM 1601 C CA . MET A 1 209 ? 17.035 7.208 8.486 1.00 92.06 209 MET A CA 1
ATOM 1602 C C . MET A 1 209 ? 15.527 7.068 8.376 1.00 92.06 209 MET A C 1
ATOM 1604 O O . MET A 1 209 ? 15.005 6.655 7.339 1.00 92.06 209 MET A O 1
ATOM 1608 N N . SER A 1 210 ? 14.839 7.468 9.436 1.00 92.56 210 SER A N 1
ATOM 1609 C CA . SER A 1 210 ? 13.393 7.643 9.432 1.00 92.56 210 SER A CA 1
ATOM 1610 C C . SER A 1 210 ? 13.063 9.121 9.536 1.00 92.56 210 SER A C 1
ATOM 1612 O O . SER A 1 210 ? 13.781 9.878 10.198 1.00 92.56 210 SER A O 1
ATOM 1614 N N . VAL A 1 211 ? 11.960 9.537 8.917 1.00 85.88 211 VAL A N 1
ATOM 1615 C CA . VAL A 1 211 ? 11.432 10.884 9.154 1.00 85.88 211 VAL A CA 1
ATOM 1616 C C . VAL A 1 211 ? 11.040 10.980 10.633 1.00 85.88 211 VAL A C 1
ATOM 1618 O O . VAL A 1 211 ? 10.263 10.142 11.099 1.00 85.88 211 VAL A O 1
ATOM 1621 N N . PRO A 1 212 ? 11.580 11.945 11.400 1.00 85.69 212 PRO A N 1
ATOM 1622 C CA . PRO A 1 212 ? 11.231 12.071 12.805 1.00 85.69 212 PRO A CA 1
ATOM 1623 C C . PRO A 1 212 ? 9.739 12.364 12.968 1.00 85.69 212 PRO A C 1
ATOM 1625 O O . PRO A 1 212 ? 9.218 13.276 12.327 1.00 85.69 212 PRO A O 1
ATOM 1628 N N . GLU A 1 213 ? 9.069 11.647 13.872 1.00 86.75 213 GLU A N 1
ATOM 1629 C CA . GLU A 1 213 ? 7.630 11.833 14.115 1.00 86.75 213 GLU A CA 1
ATOM 1630 C C . GLU A 1 213 ? 7.279 13.266 14.525 1.00 86.75 213 GLU A C 1
ATOM 1632 O O . GLU A 1 213 ? 6.211 13.761 14.189 1.00 86.75 213 GLU A O 1
ATOM 1637 N N . TRP A 1 214 ? 8.182 13.955 15.234 1.00 85.62 214 TRP A N 1
ATOM 1638 C CA . TRP A 1 214 ? 7.960 15.346 15.632 1.00 85.62 214 TRP A CA 1
ATOM 1639 C C . TRP A 1 214 ? 7.871 16.300 14.440 1.00 85.62 214 TRP A C 1
ATOM 1641 O O . TRP A 1 214 ? 7.302 17.379 14.586 1.00 85.62 214 TRP A O 1
ATOM 1651 N N . LEU A 1 215 ? 8.420 15.913 13.284 1.00 87.44 215 LEU A N 1
ATOM 1652 C CA . LEU A 1 215 ? 8.377 16.685 12.050 1.00 87.44 215 LEU A CA 1
ATOM 1653 C C . LEU A 1 215 ? 7.190 16.259 11.188 1.00 87.44 215 LEU A C 1
ATOM 1655 O O . LEU A 1 215 ? 6.362 17.103 10.868 1.00 87.44 215 LEU A O 1
ATOM 1659 N N . VAL A 1 216 ? 7.092 14.976 10.831 1.00 89.56 216 VAL A N 1
ATOM 1660 C CA . VAL A 1 216 ? 5.970 14.435 10.049 1.00 89.56 216 VAL A CA 1
ATOM 1661 C C . VAL A 1 216 ? 5.453 13.175 10.724 1.00 89.56 216 VAL A C 1
ATOM 1663 O O . VAL A 1 216 ? 6.189 12.202 10.875 1.00 89.56 216 VAL A O 1
ATOM 1666 N N . GLY A 1 217 ? 4.172 13.174 11.072 1.00 89.81 217 GLY A N 1
ATOM 1667 C CA . GLY A 1 217 ? 3.467 11.985 11.526 1.00 89.81 217 GLY A CA 1
ATOM 1668 C C . GLY A 1 217 ? 2.518 11.466 10.450 1.00 89.81 217 GLY A C 1
ATOM 1669 O O . GLY A 1 217 ? 1.712 12.221 9.894 1.00 89.81 217 GLY A O 1
ATOM 1670 N N . LEU A 1 218 ? 2.618 10.170 10.147 1.00 95.50 218 LEU A N 1
ATOM 1671 C CA . LEU A 1 218 ? 1.654 9.469 9.307 1.00 95.50 218 LEU A CA 1
ATOM 1672 C C . LEU A 1 218 ? 0.744 8.640 10.218 1.00 95.50 218 LEU A C 1
ATOM 1674 O O . LEU A 1 218 ? 1.141 7.576 10.686 1.00 95.50 218 LEU A O 1
ATOM 1678 N N . TYR A 1 219 ? -0.451 9.149 10.499 1.00 96.81 219 TYR A N 1
ATOM 1679 C CA . TYR A 1 219 ? -1.383 8.539 11.445 1.00 96.81 219 TYR A CA 1
ATOM 1680 C C . TYR A 1 219 ? -2.460 7.768 10.704 1.00 96.81 219 TYR A C 1
ATOM 1682 O O . TYR A 1 219 ? -2.954 8.232 9.680 1.00 96.81 219 TYR A O 1
ATOM 1690 N N . GLY A 1 220 ? -2.820 6.607 11.222 1.00 97.31 220 GLY A N 1
ATOM 1691 C CA . GLY A 1 220 ? -3.915 5.797 10.732 1.00 97.31 220 GLY A CA 1
ATOM 1692 C C . GLY A 1 220 ? -4.946 5.539 11.813 1.00 97.31 220 GLY A C 1
ATOM 1693 O O . GLY A 1 220 ? -4.614 5.441 12.996 1.00 97.31 220 GLY A O 1
ATOM 1694 N N . THR A 1 221 ? -6.207 5.446 11.417 1.00 97.81 221 THR A N 1
ATOM 1695 C CA . THR A 1 221 ? -7.320 5.135 12.314 1.00 97.81 221 THR A CA 1
ATOM 1696 C C . THR A 1 221 ? -8.298 4.219 11.597 1.00 97.81 221 THR A C 1
ATOM 1698 O O . THR A 1 221 ? -8.751 4.541 10.498 1.00 97.81 221 THR A O 1
ATOM 1701 N N . LYS A 1 222 ? -8.619 3.082 12.216 1.00 97.19 222 LYS A N 1
ATOM 1702 C CA . LYS A 1 222 ? -9.686 2.185 11.778 1.00 97.19 222 LYS A CA 1
ATOM 1703 C C . LYS A 1 222 ? -11.003 2.948 11.837 1.00 97.19 222 LYS A C 1
ATOM 1705 O O . LYS A 1 222 ? -11.308 3.598 12.839 1.00 97.19 222 LYS A O 1
ATOM 1710 N N . MET A 1 223 ? -11.771 2.885 10.759 1.00 96.25 223 MET A N 1
ATOM 1711 C CA . MET A 1 223 ? -13.076 3.533 10.733 1.00 96.25 223 MET A CA 1
ATOM 1712 C C . MET A 1 223 ? -14.060 2.752 11.614 1.00 96.25 223 MET A C 1
ATOM 1714 O O . MET A 1 223 ? -13.954 1.525 11.713 1.00 96.25 223 MET A O 1
ATOM 1718 N N . PRO A 1 224 ? -15.016 3.429 12.272 1.00 92.44 224 PRO A N 1
ATOM 1719 C CA . PRO A 1 224 ? -16.082 2.746 12.993 1.00 92.44 224 PRO A CA 1
ATOM 1720 C C . PRO A 1 224 ? -16.837 1.794 12.067 1.00 92.44 224 PRO A C 1
ATOM 1722 O O . PRO A 1 224 ? -17.115 2.150 10.924 1.00 92.44 224 PRO A O 1
ATOM 1725 N N . THR A 1 225 ? -17.205 0.612 12.568 1.00 92.44 225 THR A N 1
ATOM 1726 C CA . THR A 1 225 ? -18.048 -0.318 11.812 1.00 92.44 225 THR A CA 1
ATOM 1727 C C . THR A 1 225 ? -19.372 0.371 11.464 1.00 92.44 225 THR A C 1
ATOM 1729 O O . THR A 1 225 ? -20.088 0.792 12.380 1.00 92.44 225 THR A O 1
ATOM 1732 N N . PRO A 1 226 ? -19.709 0.508 10.172 1.00 91.31 226 PRO A N 1
ATOM 1733 C CA . PRO A 1 226 ? -20.966 1.110 9.753 1.00 91.31 226 PRO A CA 1
ATOM 1734 C C . PRO A 1 226 ? -22.159 0.271 10.234 1.00 91.31 226 PRO A C 1
ATOM 1736 O O . PRO A 1 226 ? -22.017 -0.944 10.384 1.00 91.31 226 PRO A O 1
ATOM 1739 N N . PRO A 1 227 ? -23.340 0.878 10.459 1.00 93.25 227 PRO A N 1
ATOM 1740 C CA . PRO A 1 227 ? -24.554 0.121 10.749 1.00 93.25 227 PRO A CA 1
ATOM 1741 C C . PRO A 1 227 ? -24.835 -0.941 9.680 1.00 93.25 227 PRO A C 1
ATOM 1743 O O . PRO A 1 227 ? -24.499 -0.751 8.508 1.00 93.25 227 PRO A O 1
ATOM 1746 N N . ASP A 1 228 ? -25.503 -2.027 10.067 1.00 92.44 228 ASP A N 1
ATOM 1747 C CA . ASP A 1 228 ? -25.866 -3.099 9.139 1.00 92.44 228 ASP A CA 1
ATOM 1748 C C . ASP A 1 228 ? -26.613 -2.543 7.915 1.00 92.44 228 ASP A C 1
ATOM 1750 O O . ASP A 1 228 ? -27.581 -1.788 8.034 1.00 92.44 228 ASP A O 1
ATOM 1754 N N . GLY A 1 229 ? -26.136 -2.899 6.721 1.00 92.12 229 GLY A N 1
ATOM 1755 C CA . GLY A 1 229 ? -26.694 -2.435 5.448 1.00 92.12 229 GLY A CA 1
ATOM 1756 C C . GLY A 1 229 ? -26.307 -1.009 5.032 1.00 92.12 229 GLY A C 1
ATOM 1757 O O . GLY A 1 229 ? -26.695 -0.591 3.944 1.00 92.12 229 GLY A O 1
ATOM 1758 N N . ALA A 1 230 ? -25.533 -0.265 5.833 1.00 93.25 230 ALA A N 1
ATOM 1759 C CA . ALA A 1 230 ? -25.036 1.060 5.441 1.00 93.25 230 ALA A CA 1
ATOM 1760 C C . ALA A 1 230 ? -23.924 0.990 4.381 1.00 93.25 230 ALA A C 1
ATOM 1762 O O . ALA A 1 230 ? -23.730 1.945 3.629 1.00 93.25 230 ALA A O 1
ATOM 1763 N N . CYS A 1 231 ? -23.205 -0.134 4.331 1.00 94.56 231 CYS A N 1
ATOM 1764 C CA . CYS A 1 231 ? -22.151 -0.389 3.363 1.00 94.56 231 CYS A CA 1
ATOM 1765 C C . CYS A 1 231 ? -22.420 -1.698 2.597 1.00 94.56 231 CYS A C 1
ATOM 1767 O O . CYS A 1 231 ? -22.809 -2.691 3.216 1.00 94.56 231 CYS A O 1
ATOM 1769 N N . PRO A 1 232 ? -22.199 -1.722 1.271 1.00 93.50 232 PRO A N 1
ATOM 1770 C CA . PRO A 1 232 ? -21.673 -0.621 0.464 1.00 93.50 232 PRO A CA 1
ATOM 1771 C C . PRO A 1 232 ? -22.653 0.546 0.301 1.00 93.50 232 PRO A C 1
ATOM 1773 O O . PRO A 1 232 ? -23.861 0.357 0.448 1.00 93.50 232 PRO A O 1
ATOM 1776 N N . PRO A 1 233 ? -22.148 1.756 0.010 1.00 92.75 233 PRO A N 1
ATOM 1777 C CA . PRO A 1 233 ? -23.014 2.903 -0.181 1.00 92.75 233 PRO A CA 1
ATOM 1778 C C . PRO A 1 233 ? -23.854 2.722 -1.465 1.00 92.75 233 PRO A C 1
ATOM 1780 O O . PRO A 1 233 ? -23.477 1.946 -2.350 1.00 92.75 233 PRO A O 1
ATOM 1783 N N . PRO A 1 234 ? -24.996 3.422 -1.600 1.00 91.62 234 PRO A N 1
ATOM 1784 C CA . PRO A 1 234 ? -25.828 3.325 -2.799 1.00 91.62 234 PRO A CA 1
ATOM 1785 C C . PRO A 1 234 ? -25.058 3.754 -4.070 1.00 91.62 234 PRO A C 1
ATOM 1787 O O . PRO A 1 234 ? -24.140 4.568 -3.973 1.00 91.62 234 PRO A O 1
ATOM 1790 N N . PRO A 1 235 ? -25.428 3.277 -5.278 1.00 88.25 235 PRO A N 1
ATOM 1791 C CA . PRO A 1 235 ? -24.657 3.502 -6.515 1.00 88.25 235 PRO A CA 1
ATOM 1792 C C . PRO A 1 235 ? -24.393 4.967 -6.903 1.00 88.25 235 PRO A C 1
ATOM 1794 O O . PRO A 1 235 ? -23.498 5.249 -7.691 1.00 88.25 235 PRO A O 1
ATOM 1797 N N . ASN A 1 236 ? -25.181 5.902 -6.378 1.00 89.62 236 ASN A N 1
ATOM 1798 C CA . ASN A 1 236 ? -25.072 7.343 -6.604 1.00 89.62 236 ASN A CA 1
ATOM 1799 C C . ASN A 1 236 ? -24.613 8.108 -5.351 1.00 89.62 236 ASN A C 1
ATOM 1801 O O . ASN A 1 236 ? -24.845 9.315 -5.246 1.00 89.62 236 ASN A O 1
ATOM 1805 N N . ALA A 1 237 ? -24.019 7.407 -4.386 1.00 93.69 237 ALA A N 1
ATOM 1806 C CA . ALA A 1 237 ? -23.511 8.011 -3.172 1.00 93.69 237 ALA A CA 1
ATOM 1807 C C . ALA A 1 237 ? -22.410 9.030 -3.467 1.00 93.69 237 ALA A C 1
ATOM 1809 O O . ALA A 1 237 ? -21.591 8.867 -4.375 1.00 93.69 237 ALA A O 1
ATOM 1810 N N . THR A 1 238 ? -22.368 10.084 -2.662 1.00 96.31 238 THR A N 1
ATOM 1811 C CA . THR A 1 238 ? -21.271 11.046 -2.709 1.00 96.31 238 THR A CA 1
ATOM 1812 C C . THR A 1 238 ? -19.983 10.403 -2.191 1.00 96.31 238 THR A C 1
ATOM 1814 O O . THR A 1 238 ? -20.013 9.464 -1.392 1.00 96.31 238 THR A O 1
ATOM 1817 N N . LYS A 1 239 ? -18.824 10.957 -2.567 1.00 97.00 239 LYS A N 1
ATOM 1818 C CA . LYS A 1 239 ? -17.529 10.522 -2.015 1.00 97.00 239 LYS A CA 1
ATOM 1819 C C . LYS A 1 239 ? -17.492 10.603 -0.486 1.00 97.00 239 LYS A C 1
ATOM 1821 O O . LYS A 1 239 ? -16.931 9.7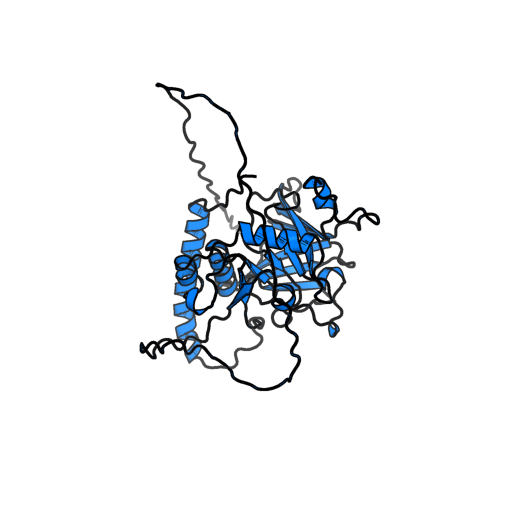29 0.162 1.00 97.00 239 LYS A O 1
ATOM 1826 N N . GLN A 1 240 ? -18.154 11.604 0.099 1.00 96.00 240 GLN A N 1
ATOM 1827 C CA . GLN A 1 240 ? -18.284 11.752 1.550 1.00 96.00 240 GLN A CA 1
ATOM 1828 C C . GLN A 1 240 ? -19.063 10.594 2.194 1.00 96.00 240 GLN A C 1
ATOM 1830 O O . GLN A 1 240 ? -18.726 10.155 3.294 1.00 96.00 240 GLN A O 1
ATOM 1835 N N . GLN A 1 241 ? -20.097 10.085 1.519 1.00 95.00 241 GLN A N 1
ATOM 1836 C CA . GLN A 1 241 ? -20.823 8.893 1.960 1.00 95.00 241 GLN A CA 1
ATOM 1837 C C . GLN A 1 241 ? -19.957 7.638 1.799 1.00 95.00 241 GLN A C 1
ATOM 1839 O O . GLN A 1 241 ? -19.892 6.832 2.723 1.00 95.00 241 GLN A O 1
ATOM 1844 N N . ALA A 1 242 ? -19.232 7.507 0.684 1.00 96.56 242 ALA A N 1
ATOM 1845 C CA . ALA A 1 242 ? -18.310 6.394 0.456 1.00 96.56 242 ALA A CA 1
ATOM 1846 C C . ALA A 1 242 ? -17.170 6.339 1.488 1.00 96.56 242 ALA A C 1
ATOM 1848 O O . ALA A 1 242 ? -16.806 5.254 1.938 1.00 96.56 242 ALA A O 1
ATOM 1849 N N . THR A 1 243 ? -16.668 7.496 1.937 1.00 97.12 243 THR A N 1
ATOM 1850 C CA . THR A 1 243 ? -15.675 7.616 3.017 1.00 97.12 243 THR A CA 1
ATOM 1851 C C . THR A 1 243 ? -16.098 6.880 4.294 1.00 97.12 243 THR A C 1
ATOM 1853 O O . THR A 1 243 ? -15.251 6.295 4.965 1.00 97.12 243 THR A O 1
ATOM 1856 N N . GLN A 1 244 ? -17.393 6.860 4.633 1.00 96.75 244 GLN A N 1
ATOM 1857 C CA . GLN A 1 244 ? -17.879 6.174 5.841 1.00 96.75 244 GLN A CA 1
ATOM 1858 C C . GLN A 1 244 ? -17.726 4.650 5.767 1.00 96.75 244 GLN A C 1
ATOM 1860 O O . GLN A 1 244 ? -17.766 3.986 6.795 1.00 96.75 244 GLN A O 1
ATOM 1865 N N . CYS A 1 245 ? -17.534 4.104 4.565 1.00 97.00 245 CYS A N 1
ATOM 1866 C CA . CYS A 1 245 ? -17.357 2.679 4.321 1.00 97.00 245 CYS A CA 1
ATOM 1867 C C . CYS A 1 245 ? -15.888 2.249 4.179 1.00 97.00 245 CYS A C 1
ATOM 1869 O O . CYS A 1 245 ? -15.625 1.082 3.888 1.00 97.00 245 CYS A O 1
ATOM 1871 N N . ALA A 1 246 ? -14.932 3.168 4.339 1.00 97.88 246 ALA A N 1
ATOM 1872 C CA . ALA A 1 246 ? -13.511 2.834 4.344 1.00 97.88 246 ALA A CA 1
ATOM 1873 C C . ALA A 1 246 ? -13.165 1.936 5.541 1.00 97.88 246 ALA A C 1
ATOM 1875 O O . ALA A 1 246 ? -13.770 2.065 6.600 1.00 97.88 246 ALA A O 1
ATOM 1876 N N . SER A 1 247 ? -12.170 1.056 5.408 1.00 97.50 247 SER A N 1
ATOM 1877 C CA . SER A 1 247 ? -11.676 0.254 6.537 1.00 97.50 247 SER A CA 1
ATOM 1878 C C . SER A 1 247 ? -10.786 1.087 7.455 1.00 97.50 247 SER A C 1
ATOM 1880 O O . SER A 1 247 ? -10.807 0.937 8.679 1.00 97.50 247 SER A O 1
ATOM 1882 N N . SER A 1 248 ? -10.019 2.012 6.878 1.00 97.88 248 SER A N 1
ATOM 1883 C CA . SER A 1 248 ? -9.149 2.921 7.618 1.00 97.88 248 SER A CA 1
ATOM 1884 C C . SER A 1 248 ? -9.059 4.291 6.958 1.00 97.88 248 SER A C 1
ATOM 1886 O O . SER A 1 248 ? -9.216 4.452 5.750 1.00 97.88 248 SER A O 1
ATOM 1888 N N . ARG A 1 249 ? -8.741 5.289 7.771 1.00 97.81 249 ARG A N 1
ATOM 1889 C CA . ARG A 1 249 ? -8.363 6.636 7.355 1.00 97.81 249 ARG A CA 1
ATOM 1890 C C . ARG A 1 249 ? -6.889 6.850 7.658 1.00 97.81 249 ARG A C 1
ATOM 1892 O O . ARG A 1 249 ? -6.412 6.424 8.709 1.00 97.81 249 ARG A O 1
ATOM 1899 N N . ARG A 1 250 ? -6.185 7.547 6.769 1.00 97.62 250 ARG A N 1
ATOM 1900 C CA . ARG A 1 250 ? -4.774 7.885 6.932 1.00 97.62 250 ARG A CA 1
ATOM 1901 C C . ARG A 1 250 ? -4.552 9.387 6.783 1.00 97.62 250 ARG A C 1
ATOM 1903 O O . ARG A 1 250 ? -4.874 9.973 5.755 1.00 97.62 250 ARG A O 1
ATOM 1910 N N . ASP A 1 251 ? -3.959 9.997 7.802 1.00 97.06 251 ASP A N 1
ATOM 1911 C CA . ASP A 1 251 ? -3.667 11.425 7.897 1.00 97.06 251 ASP A CA 1
ATOM 1912 C C . ASP A 1 251 ? -2.157 11.700 7.816 1.00 97.06 251 ASP A C 1
ATOM 1914 O O . ASP A 1 251 ? -1.317 10.954 8.340 1.00 97.06 251 ASP A O 1
ATOM 1918 N N . THR A 1 252 ? -1.792 12.796 7.153 1.00 94.62 252 THR A N 1
ATOM 1919 C CA . THR A 1 252 ? -0.432 13.349 7.126 1.00 94.62 252 THR A CA 1
ATOM 1920 C C . THR A 1 252 ? -0.399 14.624 7.937 1.00 94.62 252 THR A C 1
ATOM 1922 O O . THR A 1 252 ? -1.015 15.609 7.548 1.00 94.62 252 THR A O 1
ATOM 1925 N N . VAL A 1 253 ? 0.348 14.641 9.036 1.00 93.25 253 VAL A N 1
ATOM 1926 C CA . VAL A 1 253 ? 0.420 15.816 9.907 1.00 93.25 253 VAL A CA 1
ATOM 1927 C C . VAL A 1 253 ? 1.859 16.295 10.016 1.00 93.25 253 VAL A C 1
ATOM 1929 O O . VAL A 1 253 ? 2.745 15.531 10.391 1.00 93.25 253 VAL A O 1
ATOM 1932 N N . LEU A 1 254 ? 2.086 17.569 9.708 1.00 90.88 254 LEU A N 1
ATOM 1933 C CA . LEU A 1 254 ? 3.335 18.268 9.982 1.00 90.88 254 LEU A CA 1
ATOM 1934 C C . LEU A 1 254 ? 3.299 18.823 11.409 1.00 90.88 254 LEU A C 1
ATOM 1936 O O . LEU A 1 254 ? 2.296 19.405 11.831 1.00 90.88 254 LEU A O 1
ATOM 1940 N N . PHE A 1 255 ? 4.403 18.665 12.132 1.00 91.31 255 PHE A N 1
ATOM 1941 C CA . PHE A 1 255 ? 4.571 19.098 13.516 1.00 91.31 255 PHE A CA 1
ATOM 1942 C C . PHE A 1 255 ? 3.463 18.610 14.469 1.00 91.31 255 PHE A C 1
ATOM 1944 O O . PHE A 1 255 ? 2.842 19.424 15.156 1.00 91.31 255 PHE A O 1
ATOM 1951 N N . PRO A 1 256 ? 3.188 17.293 14.543 1.00 88.62 256 PRO A N 1
ATOM 1952 C CA . PRO A 1 256 ? 2.038 16.773 15.286 1.00 88.62 256 PRO A CA 1
ATOM 1953 C C . PRO A 1 256 ? 2.072 17.068 16.792 1.00 88.62 256 PRO A C 1
ATOM 1955 O O . PRO A 1 256 ? 1.018 17.145 17.418 1.00 88.62 256 PRO A O 1
ATOM 1958 N N . TYR A 1 257 ? 3.263 17.267 17.365 1.00 89.81 257 TYR A N 1
ATOM 1959 C CA . TYR A 1 257 ? 3.455 17.570 18.789 1.00 89.81 257 TYR A CA 1
ATOM 1960 C C . TYR A 1 257 ? 3.554 19.073 19.098 1.00 89.81 257 TYR A C 1
ATOM 1962 O O . TYR A 1 257 ? 3.775 19.445 20.250 1.00 89.81 257 TYR A O 1
ATOM 1970 N N . LEU A 1 258 ? 3.413 19.948 18.096 1.00 89.00 258 LEU A N 1
ATOM 1971 C CA . LEU A 1 258 ? 3.450 21.401 18.274 1.00 89.00 258 LEU A CA 1
ATOM 1972 C C . LEU A 1 258 ? 2.028 21.988 18.223 1.00 89.00 258 LEU A C 1
ATOM 1974 O O . LEU A 1 258 ? 1.153 21.441 17.549 1.00 89.00 258 LEU A O 1
ATOM 1978 N N . PRO A 1 259 ? 1.770 23.129 18.891 1.00 89.69 259 PRO A N 1
ATOM 1979 C CA . PRO A 1 259 ? 0.438 23.741 18.916 1.00 89.69 259 PRO A CA 1
ATOM 1980 C C . PRO A 1 259 ? -0.056 24.212 17.535 1.00 89.69 259 PRO A C 1
ATOM 1982 O O . PRO A 1 259 ? -1.246 24.445 17.359 1.00 89.69 259 PRO A O 1
ATOM 1985 N N . PHE A 1 260 ? 0.837 24.324 16.548 1.00 89.19 260 PHE A N 1
ATOM 1986 C CA . PHE A 1 260 ? 0.550 24.745 15.173 1.00 89.19 260 PHE A CA 1
ATOM 1987 C C . PHE A 1 260 ? 0.551 23.577 14.173 1.00 89.19 260 PHE A C 1
ATOM 1989 O O . PHE A 1 260 ? 0.976 23.736 13.031 1.00 89.19 260 PHE A O 1
ATOM 1996 N N . ARG A 1 261 ? 0.096 22.391 14.596 1.00 90.69 261 ARG A N 1
ATOM 1997 C CA . ARG A 1 261 ? -0.017 21.206 13.730 1.00 90.69 261 ARG A CA 1
ATOM 1998 C C . ARG A 1 261 ? -0.719 21.528 12.401 1.00 90.69 261 ARG A C 1
ATOM 2000 O O . ARG A 1 261 ? -1.772 22.168 12.391 1.00 90.69 261 ARG A O 1
ATOM 2007 N N . VAL A 1 262 ? -0.169 21.040 11.290 1.00 90.69 262 VAL A N 1
ATOM 2008 C CA . VAL A 1 262 ? -0.730 21.253 9.944 1.00 90.69 262 VAL A CA 1
ATOM 2009 C C . VAL A 1 262 ? -1.110 19.908 9.341 1.00 90.69 262 VAL A C 1
ATOM 2011 O O . VAL A 1 262 ? -0.251 19.046 9.179 1.00 90.69 262 VAL A O 1
ATOM 2014 N N . ASN A 1 263 ? -2.385 19.717 8.992 1.00 92.12 263 ASN A N 1
ATOM 2015 C CA . ASN A 1 263 ? -2.798 18.552 8.210 1.00 92.12 263 ASN A CA 1
ATOM 2016 C C . ASN A 1 263 ? -2.424 18.790 6.737 1.00 92.12 263 ASN A C 1
ATOM 2018 O O . ASN A 1 263 ? -2.964 19.692 6.102 1.00 92.12 263 ASN A O 1
ATOM 2022 N N . LEU A 1 264 ? -1.474 18.007 6.227 1.00 91.69 264 LEU A N 1
ATOM 2023 C CA . LEU A 1 264 ? -1.011 18.051 4.837 1.00 91.69 264 LEU A CA 1
ATOM 2024 C C . LEU A 1 264 ? -1.908 17.245 3.890 1.00 91.69 264 LEU A C 1
ATOM 2026 O O . LEU A 1 264 ? -1.781 17.373 2.674 1.00 91.69 264 LEU A O 1
ATOM 2030 N N . GLY A 1 265 ? -2.781 16.402 4.434 1.00 95.00 265 GLY A N 1
ATOM 2031 C CA . GLY A 1 265 ? -3.791 15.695 3.670 1.00 95.00 265 GLY A CA 1
ATOM 2032 C C . GLY A 1 265 ? -4.189 14.364 4.291 1.00 95.00 265 GLY A C 1
ATOM 2033 O O . GLY A 1 265 ? -3.453 13.749 5.071 1.00 95.00 265 GLY A O 1
ATOM 2034 N N . THR A 1 266 ? -5.365 13.919 3.882 1.00 97.38 266 THR A N 1
ATOM 2035 C CA . THR A 1 266 ? -6.053 12.723 4.351 1.00 97.38 266 THR A CA 1
ATOM 2036 C C . THR A 1 266 ? -6.445 11.884 3.145 1.00 97.38 266 THR A C 1
ATOM 2038 O O . THR A 1 266 ? -6.861 12.443 2.134 1.00 97.38 266 THR A O 1
ATOM 2041 N N . TYR A 1 267 ? -6.360 10.563 3.264 1.00 98.00 267 TYR A N 1
ATOM 2042 C CA . TYR A 1 267 ? -6.989 9.633 2.328 1.00 98.00 267 TYR A CA 1
ATOM 2043 C C . TYR A 1 267 ? -7.540 8.409 3.060 1.00 98.00 267 TYR A C 1
ATOM 2045 O O . TYR A 1 267 ? -7.297 8.222 4.256 1.00 98.00 267 TYR A O 1
ATOM 2053 N N . HIS A 1 268 ? -8.283 7.580 2.335 1.00 98.31 268 HIS A N 1
ATOM 2054 C CA . HIS A 1 268 ? -8.979 6.425 2.883 1.00 98.31 268 HIS A CA 1
ATOM 2055 C C . HIS A 1 268 ? -8.464 5.123 2.271 1.00 98.31 268 HIS A C 1
ATOM 2057 O O . HIS A 1 268 ? -7.990 5.087 1.136 1.00 98.31 268 HIS A O 1
ATOM 2063 N N . ILE A 1 269 ? -8.524 4.061 3.063 1.00 98.44 269 ILE A N 1
ATOM 2064 C CA . ILE A 1 269 ? -8.114 2.714 2.686 1.00 98.44 269 ILE A CA 1
ATOM 2065 C C . ILE A 1 269 ? -9.368 1.851 2.664 1.00 98.44 269 ILE A C 1
ATOM 2067 O O . ILE A 1 269 ? -10.170 1.904 3.598 1.00 98.44 269 ILE A O 1
ATOM 2071 N N . PHE A 1 270 ? -9.533 1.073 1.601 1.00 98.31 270 PHE A N 1
ATOM 2072 C CA . PHE A 1 270 ? -10.632 0.125 1.454 1.00 98.31 270 PHE A CA 1
ATOM 2073 C C . PHE A 1 270 ? -10.081 -1.287 1.394 1.00 98.31 270 PHE A C 1
ATOM 2075 O O . PHE A 1 270 ? -9.189 -1.565 0.594 1.00 98.31 270 PHE A O 1
ATOM 2082 N N . ASP A 1 271 ? -10.638 -2.191 2.190 1.00 98.00 271 ASP A N 1
ATOM 2083 C CA . ASP A 1 271 ? -10.309 -3.604 2.061 1.00 98.00 271 ASP A CA 1
ATOM 2084 C C . ASP A 1 271 ? -10.949 -4.133 0.778 1.00 98.00 271 ASP A C 1
ATOM 2086 O O . ASP A 1 271 ? -12.164 -4.053 0.584 1.00 98.00 271 ASP A O 1
ATOM 2090 N N . ILE A 1 272 ? -10.116 -4.649 -0.120 1.00 98.44 272 ILE A N 1
ATOM 2091 C CA . ILE A 1 272 ? -10.549 -5.158 -1.428 1.00 98.44 272 ILE A CA 1
ATOM 2092 C C . ILE A 1 272 ? -10.446 -6.683 -1.508 1.00 98.44 272 ILE A C 1
ATOM 2094 O O . ILE A 1 272 ? -11.084 -7.304 -2.356 1.00 98.44 272 ILE A O 1
ATOM 2098 N N . VAL A 1 273 ? -9.668 -7.302 -0.618 1.00 98.50 273 VAL A N 1
ATOM 2099 C CA . VAL A 1 273 ? -9.509 -8.756 -0.521 1.00 98.50 273 VAL A CA 1
ATOM 2100 C C . VAL A 1 273 ? -9.492 -9.161 0.950 1.00 98.50 273 VAL A C 1
ATOM 2102 O O . VAL A 1 273 ? -8.735 -8.590 1.736 1.00 98.50 273 VAL A O 1
ATOM 2105 N N . ASP A 1 274 ? -10.304 -10.153 1.312 1.00 97.75 274 ASP A N 1
ATOM 2106 C CA . ASP A 1 274 ? -10.401 -10.663 2.683 1.00 97.75 274 ASP A CA 1
ATOM 2107 C C . ASP A 1 274 ? -9.279 -11.666 3.042 1.00 97.75 274 ASP A C 1
ATOM 2109 O O . ASP A 1 274 ? -8.463 -12.077 2.211 1.00 97.75 274 ASP A O 1
ATOM 2113 N N . GLU A 1 275 ? -9.265 -12.124 4.297 1.00 97.31 275 GLU A N 1
ATOM 2114 C CA . GLU A 1 275 ? -8.302 -13.117 4.811 1.00 97.31 275 GLU A CA 1
ATOM 2115 C C . GLU A 1 275 ? -8.387 -14.505 4.130 1.00 97.31 275 GLU A C 1
ATOM 2117 O O . GLU A 1 275 ? -7.519 -15.365 4.320 1.00 97.31 275 GLU A O 1
ATOM 2122 N N . LYS A 1 276 ? -9.444 -14.753 3.348 1.00 97.62 276 LYS A N 1
ATOM 2123 C CA . LYS A 1 276 ? -9.697 -15.990 2.594 1.00 97.62 276 LYS A CA 1
ATOM 2124 C C . LYS A 1 276 ? -9.417 -15.820 1.096 1.00 97.62 276 LYS A C 1
ATOM 2126 O O . LYS A 1 276 ? -9.655 -16.765 0.347 1.00 97.62 276 LYS A O 1
ATOM 2131 N N . ARG A 1 277 ? -8.865 -14.674 0.673 1.00 97.69 277 ARG A N 1
ATOM 2132 C CA . ARG A 1 277 ? -8.625 -14.284 -0.731 1.00 97.69 277 ARG A CA 1
ATOM 2133 C C . ARG A 1 277 ? -9.896 -14.040 -1.553 1.00 97.69 277 ARG A C 1
ATOM 2135 O O . ARG A 1 277 ? -9.812 -13.994 -2.785 1.00 97.69 277 ARG A O 1
ATOM 2142 N N . ASN A 1 278 ? -11.048 -13.854 -0.912 1.00 98.38 278 ASN A N 1
ATOM 2143 C CA . ASN A 1 278 ? -12.255 -13.426 -1.608 1.00 98.38 278 ASN A CA 1
ATOM 2144 C C . ASN A 1 278 ? -12.182 -11.927 -1.886 1.00 98.38 278 ASN A C 1
ATOM 2146 O O . ASN A 1 278 ? -11.745 -11.141 -1.046 1.00 98.38 278 ASN A O 1
ATOM 2150 N N . LYS A 1 279 ? -12.650 -11.536 -3.068 1.00 98.19 279 LYS A N 1
ATOM 2151 C CA . LYS A 1 279 ? -12.776 -10.137 -3.473 1.00 98.19 279 LYS A CA 1
ATOM 2152 C C . LYS A 1 279 ? -13.950 -9.504 -2.725 1.00 98.19 279 LYS A C 1
ATOM 2154 O O . LYS A 1 279 ? -15.042 -10.071 -2.711 1.00 98.19 279 LYS A O 1
ATOM 2159 N N . ILE A 1 280 ? -13.731 -8.342 -2.119 1.00 97.44 280 ILE A N 1
ATOM 2160 C CA . ILE A 1 280 ? -14.752 -7.607 -1.367 1.00 97.44 280 ILE A CA 1
ATOM 2161 C C . ILE A 1 280 ? -15.419 -6.611 -2.314 1.00 97.44 280 ILE A C 1
ATOM 2163 O O . ILE A 1 280 ? -14.817 -5.617 -2.724 1.00 97.44 280 ILE A O 1
ATOM 2167 N N . GLN A 1 281 ? -16.671 -6.890 -2.673 1.00 96.19 281 GLN A N 1
ATOM 2168 C CA . GLN A 1 281 ? -17.447 -6.021 -3.553 1.00 96.19 281 GLN A CA 1
ATOM 2169 C C . GLN A 1 281 ? -18.237 -4.966 -2.778 1.00 96.19 281 GLN A C 1
ATOM 2171 O O . GLN A 1 281 ? -18.675 -5.237 -1.659 1.00 96.19 281 GLN A O 1
ATOM 2176 N N . PRO A 1 282 ? -18.433 -3.765 -3.358 1.00 95.94 282 PRO A N 1
ATOM 2177 C CA . PRO A 1 282 ? -18.058 -3.316 -4.705 1.00 95.94 282 PRO A CA 1
ATOM 2178 C C . PRO A 1 282 ? -16.659 -2.680 -4.773 1.00 95.94 282 PRO A C 1
ATOM 2180 O O . PRO A 1 282 ? -16.253 -2.197 -5.827 1.00 95.94 282 PRO A O 1
ATOM 2183 N N . TYR A 1 283 ? -15.925 -2.615 -3.655 1.00 97.38 283 TYR A N 1
ATOM 2184 C CA . TYR A 1 283 ? -14.653 -1.888 -3.582 1.00 97.38 283 TYR A CA 1
ATOM 2185 C C . TYR A 1 283 ? -13.607 -2.451 -4.541 1.00 97.38 283 TYR A C 1
ATOM 2187 O O . TYR A 1 283 ? -12.855 -1.680 -5.135 1.00 97.38 283 TYR A O 1
ATOM 2195 N N . PHE A 1 284 ? -13.589 -3.773 -4.735 1.00 98.38 284 PHE A N 1
ATOM 2196 C CA . PHE A 1 284 ? -12.714 -4.414 -5.711 1.00 98.38 284 PHE A CA 1
ATOM 2197 C C . PHE A 1 284 ? -12.995 -3.927 -7.142 1.00 98.38 284 PHE A C 1
ATOM 2199 O O . PHE A 1 284 ? -12.060 -3.562 -7.853 1.00 98.38 284 PHE A O 1
ATOM 2206 N N . ASP A 1 285 ? -14.262 -3.849 -7.556 1.00 98.06 285 ASP A N 1
ATOM 2207 C CA . ASP A 1 285 ? -14.626 -3.360 -8.892 1.00 98.06 285 ASP A CA 1
ATOM 2208 C C . ASP A 1 285 ? -14.244 -1.887 -9.094 1.00 98.06 285 ASP A C 1
ATOM 2210 O O . ASP A 1 285 ? -13.723 -1.515 -10.149 1.00 98.06 285 ASP A O 1
ATOM 2214 N N . VAL A 1 286 ? -14.448 -1.043 -8.078 1.00 97.31 286 VAL A N 1
ATOM 2215 C CA . VAL A 1 286 ? -14.046 0.373 -8.133 1.00 97.31 286 VAL A CA 1
ATOM 2216 C C . VAL A 1 286 ? -12.525 0.518 -8.216 1.00 97.31 286 VAL A C 1
ATOM 2218 O O . VAL A 1 286 ? -12.020 1.320 -9.005 1.00 97.31 286 VAL A O 1
ATOM 2221 N N . TYR A 1 287 ? -11.786 -0.291 -7.458 1.00 98.25 287 TYR A N 1
ATOM 2222 C CA . TYR A 1 287 ? -10.332 -0.376 -7.552 1.00 98.25 287 TYR A CA 1
ATOM 2223 C C . TYR A 1 287 ? -9.881 -0.731 -8.980 1.00 98.25 287 TYR A C 1
ATOM 2225 O O . TYR A 1 287 ? -9.008 -0.056 -9.525 1.00 98.25 287 TYR A O 1
ATOM 2233 N N . LEU A 1 288 ? -10.504 -1.717 -9.636 1.00 98.38 288 LEU A N 1
ATOM 2234 C CA . LEU A 1 288 ? -10.159 -2.067 -11.021 1.00 98.38 288 LEU A CA 1
ATOM 2235 C C . LEU A 1 288 ? -10.422 -0.918 -12.000 1.00 98.38 288 LEU A C 1
ATOM 2237 O O . LEU A 1 288 ? -9.590 -0.652 -12.873 1.00 98.38 288 LEU A O 1
ATOM 2241 N N . GLN A 1 289 ? -11.539 -0.201 -11.839 1.00 97.75 289 GLN A N 1
ATOM 2242 C CA . GLN A 1 289 ? -11.833 0.991 -12.642 1.00 97.75 289 GLN A CA 1
ATOM 2243 C C . GLN A 1 289 ? -10.756 2.065 -12.457 1.00 97.75 289 GLN A C 1
ATOM 2245 O O . GLN A 1 289 ? -10.284 2.647 -13.437 1.00 97.75 289 GLN A O 1
ATOM 2250 N N . TYR A 1 290 ? -10.318 2.296 -11.217 1.00 97.81 290 TYR A N 1
ATOM 2251 C CA . TYR A 1 290 ? -9.232 3.229 -10.938 1.00 97.81 290 TYR A CA 1
ATOM 2252 C C . TYR A 1 290 ? -7.934 2.813 -11.636 1.00 97.81 290 TYR A C 1
ATOM 2254 O O . TYR A 1 290 ? -7.334 3.618 -12.352 1.00 97.81 290 TYR A O 1
ATOM 2262 N N . VAL A 1 291 ? -7.527 1.546 -11.502 1.00 98.06 291 VAL A N 1
ATOM 2263 C CA . VAL A 1 291 ? -6.302 1.044 -12.139 1.00 98.06 291 VAL A CA 1
ATOM 2264 C C . VAL A 1 291 ? -6.378 1.157 -13.664 1.00 98.06 291 VAL A C 1
ATOM 2266 O O . VAL A 1 291 ? -5.402 1.578 -14.289 1.00 98.06 291 VAL A O 1
ATOM 2269 N N . ALA A 1 292 ? -7.527 0.868 -14.280 1.00 97.31 292 ALA A N 1
ATOM 2270 C CA . ALA A 1 292 ? -7.737 1.076 -15.715 1.00 97.31 292 ALA A CA 1
ATOM 2271 C C . ALA A 1 292 ? -7.536 2.541 -16.138 1.00 97.31 292 ALA A C 1
ATOM 2273 O O . ALA A 1 292 ? -6.982 2.819 -17.210 1.00 97.31 292 ALA A O 1
ATOM 2274 N N . ASN A 1 293 ? -7.922 3.483 -15.278 1.00 96.69 293 ASN A N 1
ATOM 2275 C CA . ASN A 1 293 ? -7.793 4.911 -15.540 1.00 96.69 293 ASN A CA 1
ATOM 2276 C C . ASN A 1 293 ? -6.353 5.417 -15.424 1.00 96.69 293 ASN A C 1
ATOM 2278 O O . ASN A 1 293 ? -5.978 6.307 -16.187 1.00 96.69 293 ASN A O 1
ATOM 2282 N N . ILE A 1 294 ? -5.536 4.848 -14.535 1.00 96.12 294 ILE A N 1
ATOM 2283 C CA . ILE A 1 294 ? -4.177 5.357 -14.283 1.00 96.12 294 ILE A CA 1
ATOM 2284 C C . ILE A 1 294 ? -3.058 4.525 -14.914 1.00 96.12 294 ILE A C 1
ATOM 2286 O O . ILE A 1 294 ? -1.971 5.049 -15.134 1.00 96.12 294 ILE A O 1
ATOM 2290 N N . SER A 1 295 ? -3.288 3.243 -15.211 1.00 96.00 295 SER A N 1
ATOM 2291 C CA . SER A 1 295 ? -2.263 2.337 -15.743 1.00 96.00 295 SER A CA 1
ATOM 2292 C C . SER A 1 295 ? -1.923 2.719 -17.187 1.00 96.00 295 SER A C 1
ATOM 2294 O O . SER A 1 295 ? -2.760 2.626 -18.090 1.00 96.00 295 SER A O 1
ATOM 2296 N N . ARG A 1 296 ? -0.704 3.218 -17.396 1.00 96.62 296 ARG A N 1
ATOM 2297 C CA . ARG A 1 296 ? -0.192 3.779 -18.655 1.00 96.62 296 ARG A CA 1
ATOM 2298 C C . ARG A 1 296 ? 1.256 3.307 -18.824 1.00 96.62 296 ARG A C 1
ATOM 2300 O O . ARG A 1 296 ? 2.171 4.024 -18.409 1.00 96.62 296 ARG A O 1
ATOM 2307 N N . PRO A 1 297 ? 1.464 2.097 -19.375 1.00 96.19 297 PRO A N 1
ATOM 2308 C CA . PRO A 1 297 ? 2.793 1.513 -19.493 1.00 96.19 297 PRO A CA 1
ATOM 2309 C C . PRO A 1 297 ? 3.721 2.414 -20.312 1.00 96.19 297 PRO A C 1
ATOM 2311 O O . PRO A 1 297 ? 3.351 2.867 -21.394 1.00 96.19 297 PRO A O 1
ATOM 2314 N N . ASP A 1 298 ? 4.932 2.650 -19.812 1.00 96.12 298 ASP A N 1
ATOM 2315 C CA . ASP A 1 298 ? 5.929 3.503 -20.469 1.00 96.12 298 ASP A CA 1
ATOM 2316 C C . ASP A 1 298 ? 7.225 2.705 -20.701 1.00 96.12 298 ASP A C 1
ATOM 2318 O O . ASP A 1 298 ? 8.030 2.533 -19.780 1.00 96.12 298 ASP A O 1
ATOM 2322 N N . PRO A 1 299 ? 7.462 2.197 -21.925 1.00 94.44 299 PRO A N 1
ATOM 2323 C CA . PRO A 1 299 ? 8.642 1.387 -22.218 1.00 94.44 299 PRO A CA 1
ATOM 2324 C C . PRO A 1 299 ? 9.976 2.101 -21.966 1.00 94.44 299 PRO A C 1
ATOM 2326 O O . PRO A 1 299 ? 10.952 1.446 -21.592 1.00 94.44 299 PRO A O 1
ATOM 2329 N N . ALA A 1 300 ? 10.039 3.421 -22.169 1.00 93.25 300 ALA A N 1
ATOM 2330 C CA . ALA A 1 300 ? 11.265 4.188 -21.974 1.00 93.25 300 ALA A CA 1
ATOM 2331 C C . ALA A 1 300 ? 11.569 4.341 -20.480 1.00 93.25 300 ALA A C 1
ATOM 2333 O O . ALA A 1 300 ? 12.689 4.057 -20.044 1.00 93.25 300 ALA A O 1
ATOM 2334 N N . ALA A 1 301 ? 10.558 4.696 -19.684 1.00 93.25 301 ALA A N 1
ATOM 2335 C CA . ALA A 1 301 ? 10.692 4.787 -18.236 1.00 93.25 301 ALA A CA 1
ATOM 2336 C C . ALA A 1 301 ? 10.975 3.417 -17.598 1.00 93.25 301 ALA A C 1
ATOM 2338 O O . ALA A 1 301 ? 11.808 3.321 -16.699 1.00 93.25 301 ALA A O 1
ATOM 2339 N N . ALA A 1 302 ? 10.350 2.339 -18.081 1.00 92.69 302 ALA A N 1
ATOM 2340 C CA . ALA A 1 302 ? 10.630 0.985 -17.605 1.00 92.69 302 ALA A CA 1
ATOM 2341 C C . ALA A 1 302 ? 12.093 0.589 -17.852 1.00 92.69 302 ALA A C 1
ATOM 2343 O O . ALA A 1 302 ? 12.758 0.070 -16.952 1.00 92.69 302 ALA A O 1
ATOM 2344 N N . ARG A 1 303 ? 12.637 0.902 -19.036 1.00 90.00 303 ARG A N 1
ATOM 2345 C CA . ARG A 1 303 ? 14.060 0.678 -19.317 1.00 90.00 303 ARG A CA 1
ATOM 2346 C C . ARG A 1 303 ? 14.943 1.513 -18.393 1.00 90.00 303 ARG A C 1
ATOM 2348 O O . ARG A 1 303 ? 15.912 0.988 -17.857 1.00 90.00 303 ARG A O 1
ATOM 2355 N N . GLN A 1 304 ? 14.600 2.782 -18.182 1.00 88.38 304 GLN A N 1
ATOM 2356 C CA . GLN A 1 304 ? 15.381 3.693 -17.347 1.00 88.38 304 GLN A CA 1
ATOM 2357 C C . GLN A 1 304 ? 15.404 3.277 -15.867 1.00 88.38 304 GLN A C 1
ATOM 2359 O O . GLN A 1 304 ? 16.474 3.232 -15.266 1.00 88.38 304 GLN A O 1
ATOM 2364 N N . TYR A 1 305 ? 14.244 2.998 -15.271 1.00 87.81 305 TYR A N 1
ATOM 2365 C CA . TYR A 1 305 ? 14.125 2.784 -13.824 1.00 87.81 305 TYR A CA 1
ATOM 2366 C C . TYR A 1 305 ? 14.256 1.323 -13.414 1.00 87.81 305 TYR A C 1
ATOM 2368 O O . TYR A 1 305 ? 14.837 1.023 -12.373 1.00 87.81 305 TYR A O 1
ATOM 2376 N N . LEU A 1 306 ? 13.735 0.408 -14.231 1.00 88.44 306 LEU A N 1
ATOM 2377 C CA . LEU A 1 306 ? 13.728 -1.019 -13.916 1.00 88.44 306 LEU A CA 1
ATOM 2378 C C . LEU A 1 306 ? 14.878 -1.762 -14.608 1.00 88.44 306 LEU A C 1
ATOM 2380 O O . LEU A 1 306 ? 15.310 -2.813 -14.133 1.00 88.44 306 LEU A O 1
ATOM 2384 N N . GLY A 1 307 ? 15.421 -1.207 -15.698 1.00 88.25 307 GLY A N 1
ATOM 2385 C CA . GLY A 1 307 ? 16.379 -1.907 -16.555 1.00 88.25 307 GLY A CA 1
ATOM 2386 C C . GLY A 1 307 ? 15.722 -2.995 -17.402 1.00 88.25 307 GLY A C 1
ATOM 2387 O O . GLY A 1 307 ? 16.377 -3.979 -17.717 1.00 88.25 307 GLY A O 1
ATOM 2388 N N . ALA A 1 308 ? 14.433 -2.861 -17.734 1.00 86.56 308 ALA A N 1
ATOM 2389 C CA . ALA A 1 308 ? 13.696 -3.894 -18.457 1.00 86.56 308 ALA A CA 1
ATOM 2390 C C . ALA A 1 308 ? 12.975 -3.384 -19.701 1.00 86.56 308 ALA A C 1
ATOM 2392 O O . ALA A 1 308 ? 12.527 -2.241 -19.784 1.00 86.56 308 ALA A O 1
ATOM 2393 N N . HIS A 1 309 ? 12.812 -4.292 -20.659 1.00 89.81 309 HIS A N 1
ATOM 2394 C CA . HIS A 1 309 ? 11.964 -4.107 -21.825 1.00 89.81 309 HIS A CA 1
ATOM 2395 C C . HIS A 1 309 ? 10.575 -4.674 -21.520 1.00 89.81 309 HIS A C 1
ATOM 2397 O O . HIS A 1 309 ? 10.426 -5.888 -21.394 1.00 89.81 309 HIS A O 1
ATOM 2403 N N . LEU A 1 310 ? 9.546 -3.822 -21.441 1.00 87.81 310 LEU A N 1
ATOM 2404 C CA . LEU A 1 310 ? 8.189 -4.242 -21.051 1.00 87.81 310 LEU A CA 1
ATOM 2405 C C . LEU A 1 310 ? 7.635 -5.408 -21.882 1.00 87.81 310 LEU A C 1
ATOM 2407 O O . LEU A 1 310 ? 6.970 -6.277 -21.327 1.00 87.81 310 LEU A O 1
ATOM 2411 N N . GLY A 1 311 ? 7.945 -5.470 -23.182 1.00 86.62 311 GLY A N 1
ATOM 2412 C CA . GLY A 1 311 ? 7.507 -6.569 -24.050 1.00 86.62 311 GLY A CA 1
ATOM 2413 C C . GLY A 1 311 ? 8.082 -7.938 -23.676 1.00 86.62 311 GLY A C 1
ATOM 2414 O O . GLY A 1 311 ? 7.429 -8.946 -23.914 1.00 86.62 311 GLY A O 1
ATOM 2415 N N . GLN A 1 312 ? 9.259 -7.982 -23.047 1.00 87.25 312 GLN A N 1
ATOM 2416 C CA . GLN A 1 312 ? 9.897 -9.227 -22.601 1.00 87.25 312 GLN A CA 1
ATOM 2417 C C . GLN A 1 312 ? 9.396 -9.680 -21.225 1.00 87.25 312 GLN A C 1
ATOM 2419 O O . GLN A 1 312 ? 9.396 -10.868 -20.929 1.00 87.25 312 GLN A O 1
ATOM 2424 N N . VAL A 1 313 ? 8.958 -8.736 -20.388 1.00 85.19 313 VAL A N 1
ATOM 2425 C CA . VAL A 1 313 ? 8.480 -8.996 -19.016 1.00 85.19 313 VAL A CA 1
ATOM 2426 C C . VAL A 1 313 ? 6.955 -8.953 -18.901 1.00 85.19 313 VAL A C 1
ATOM 2428 O O . VAL A 1 313 ? 6.420 -8.920 -17.800 1.00 85.19 313 VAL A O 1
ATOM 2431 N N . GLY A 1 314 ? 6.249 -8.903 -20.034 1.00 86.44 314 GLY A N 1
ATOM 2432 C CA . GLY A 1 314 ? 4.790 -8.922 -20.087 1.00 86.44 314 GLY A CA 1
ATOM 2433 C C . GLY A 1 314 ? 4.094 -7.658 -19.576 1.00 86.44 314 GLY A C 1
ATOM 2434 O O . GLY A 1 314 ? 2.884 -7.703 -19.406 1.00 86.44 314 GLY A O 1
ATOM 2435 N N . GLY A 1 315 ? 4.803 -6.544 -19.362 1.00 84.00 315 GLY A N 1
ATOM 2436 C CA . GLY A 1 315 ? 4.287 -5.318 -18.732 1.00 84.00 315 GLY A CA 1
ATOM 2437 C C . GLY A 1 315 ? 3.670 -4.284 -19.682 1.00 84.00 315 GLY A C 1
ATOM 2438 O O . GLY A 1 315 ? 3.614 -3.105 -19.343 1.00 84.00 315 GLY A O 1
ATOM 2439 N N . LEU A 1 316 ? 3.281 -4.673 -20.899 1.00 89.00 316 LEU A N 1
ATOM 2440 C CA . LEU A 1 316 ? 2.737 -3.754 -21.913 1.00 89.00 316 LEU A CA 1
ATOM 2441 C C . LEU A 1 316 ? 1.223 -3.539 -21.817 1.00 89.00 316 LEU A C 1
ATOM 2443 O O . LEU A 1 316 ? 0.697 -2.670 -22.515 1.00 89.00 316 LEU A O 1
ATOM 2447 N N . LYS A 1 317 ? 0.501 -4.338 -21.027 1.00 91.00 317 LYS A N 1
ATOM 2448 C CA . LYS A 1 317 ? -0.960 -4.267 -21.003 1.00 91.00 317 LYS A CA 1
ATOM 2449 C C . LYS A 1 317 ? -1.423 -3.151 -20.059 1.00 91.00 317 LYS A C 1
ATOM 2451 O O . LYS A 1 317 ? -0.813 -2.936 -19.003 1.00 91.00 317 LYS A O 1
ATOM 2456 N N . PRO A 1 318 ? -2.518 -2.449 -20.403 1.00 88.88 318 PRO A N 1
ATOM 2457 C CA . PRO A 1 318 ? -3.221 -1.636 -19.422 1.00 88.88 318 PRO A CA 1
ATOM 2458 C C . PRO A 1 318 ? -3.723 -2.534 -18.286 1.00 88.88 318 PRO A C 1
ATOM 2460 O O . PRO A 1 318 ? -3.806 -3.750 -18.437 1.00 88.88 318 PRO A O 1
ATOM 2463 N N . GLN A 1 319 ? -4.060 -1.929 -17.151 1.00 94.69 319 GLN A N 1
ATOM 2464 C CA . GLN A 1 319 ? -4.560 -2.628 -15.958 1.00 94.69 319 GLN A CA 1
ATOM 2465 C C . GLN A 1 319 ? -3.567 -3.584 -15.287 1.00 94.69 319 GLN A C 1
ATOM 2467 O O . GLN A 1 319 ? -3.925 -4.285 -14.349 1.00 94.69 319 GLN A O 1
ATOM 2472 N N . GLN A 1 320 ? -2.301 -3.575 -15.699 1.00 96.75 320 GLN A N 1
ATOM 2473 C CA . GLN A 1 320 ? -1.262 -4.295 -14.976 1.00 96.75 320 GLN A CA 1
ATOM 2474 C C . GLN A 1 320 ? -0.691 -3.468 -13.833 1.00 96.75 320 GLN A C 1
ATOM 2476 O O . GLN A 1 320 ? -0.718 -2.231 -13.875 1.00 96.75 320 GLN A O 1
ATOM 2481 N N . LEU A 1 321 ? -0.132 -4.174 -12.853 1.00 97.44 321 LEU A N 1
ATOM 2482 C CA . LEU A 1 321 ? 0.568 -3.640 -11.691 1.00 97.44 321 LEU A CA 1
ATOM 2483 C C . LEU A 1 321 ? 1.981 -4.202 -11.602 1.00 97.44 321 LEU A C 1
ATOM 2485 O O . LEU A 1 321 ? 2.226 -5.328 -12.022 1.00 97.44 321 LEU A O 1
ATOM 2489 N N . LEU A 1 322 ? 2.886 -3.419 -11.023 1.00 97.19 322 LEU A N 1
ATOM 2490 C CA . LEU A 1 322 ? 4.261 -3.803 -10.724 1.00 97.19 322 LEU A CA 1
ATOM 2491 C C . LEU A 1 322 ? 4.373 -4.289 -9.272 1.00 97.19 322 LEU A C 1
ATOM 2493 O O . LEU A 1 322 ? 3.932 -3.595 -8.352 1.00 97.19 322 LEU A O 1
ATOM 2497 N N . VAL A 1 323 ? 5.018 -5.437 -9.062 1.00 96.62 323 VAL A N 1
ATOM 2498 C CA . VAL A 1 323 ? 5.298 -6.021 -7.734 1.00 96.62 323 VAL A CA 1
ATOM 2499 C C . VAL A 1 323 ? 6.638 -6.752 -7.732 1.00 96.62 323 VAL A C 1
ATOM 2501 O O . VAL A 1 323 ? 7.158 -7.095 -8.789 1.00 96.62 323 VAL A O 1
ATOM 2504 N N . ARG A 1 324 ? 7.219 -7.021 -6.560 1.00 94.62 324 ARG A N 1
ATOM 2505 C CA . ARG A 1 324 ? 8.405 -7.885 -6.437 1.00 94.62 324 ARG A CA 1
ATOM 2506 C C . ARG A 1 324 ? 8.046 -9.369 -6.605 1.00 94.62 324 ARG A C 1
ATOM 2508 O O . ARG A 1 324 ? 7.045 -9.811 -6.051 1.00 94.62 324 ARG A O 1
ATOM 2515 N N . LYS A 1 325 ? 8.890 -10.155 -7.287 1.00 88.75 325 LYS A N 1
ATOM 2516 C CA . LYS A 1 325 ? 8.686 -11.613 -7.473 1.00 88.75 325 LYS A CA 1
ATOM 2517 C C . LYS A 1 325 ? 8.994 -12.439 -6.229 1.00 88.75 325 LYS A C 1
ATOM 2519 O O . LYS A 1 325 ? 8.221 -13.304 -5.838 1.00 88.75 325 LYS A O 1
ATOM 2524 N N . THR A 1 326 ? 10.154 -12.200 -5.633 1.00 82.62 326 THR A N 1
ATOM 2525 C CA . THR A 1 326 ? 10.649 -12.940 -4.466 1.00 82.62 326 THR A CA 1
ATOM 2526 C C . THR A 1 326 ? 10.726 -11.998 -3.280 1.00 82.62 326 THR A C 1
ATOM 2528 O O . THR A 1 326 ? 10.944 -10.802 -3.475 1.00 82.62 326 THR A O 1
ATOM 2531 N N . GLY A 1 327 ? 10.582 -12.493 -2.051 1.00 69.81 327 GLY A N 1
ATOM 2532 C CA . GLY A 1 327 ? 10.785 -11.628 -0.895 1.00 69.81 327 GLY A CA 1
ATOM 2533 C C . GLY A 1 327 ? 12.222 -11.101 -0.831 1.00 69.81 327 GLY A C 1
ATOM 2534 O O . GLY A 1 327 ? 13.144 -11.578 -1.506 1.00 69.81 327 GLY A O 1
ATOM 2535 N N . ARG A 1 328 ? 12.392 -10.025 -0.064 1.00 68.81 328 ARG A N 1
ATOM 2536 C CA . ARG A 1 328 ? 13.700 -9.455 0.252 1.00 68.81 328 ARG A CA 1
ATOM 2537 C C . ARG A 1 328 ? 13.993 -9.803 1.707 1.00 68.81 328 ARG A C 1
ATOM 2539 O O . ARG A 1 328 ? 13.275 -9.295 2.563 1.00 68.81 328 ARG A O 1
ATOM 2546 N N . PRO A 1 329 ? 15.021 -10.607 2.016 1.00 60.12 329 PRO A N 1
ATOM 2547 C CA . PRO A 1 329 ? 15.439 -10.743 3.401 1.00 60.12 329 PRO A CA 1
ATOM 2548 C C . PRO A 1 329 ? 15.877 -9.373 3.929 1.00 60.12 329 PRO A C 1
ATOM 2550 O O . PRO A 1 329 ? 16.511 -8.598 3.200 1.00 60.12 329 PRO A O 1
ATOM 2553 N N . LEU A 1 330 ? 15.557 -9.072 5.192 1.00 56.69 330 LEU A N 1
ATOM 2554 C CA . LEU A 1 330 ? 16.063 -7.871 5.859 1.00 56.69 330 LEU A CA 1
ATOM 2555 C C . LEU A 1 330 ? 17.587 -7.805 5.697 1.00 56.69 330 LEU A C 1
ATOM 2557 O O . LEU A 1 330 ? 18.274 -8.799 5.982 1.00 56.69 330 LEU A O 1
ATOM 2561 N N . PRO A 1 331 ? 18.147 -6.669 5.253 1.00 55.97 331 PRO A N 1
ATOM 2562 C CA . PRO A 1 331 ? 19.591 -6.549 5.132 1.00 55.97 331 PRO A CA 1
ATOM 2563 C C . PRO A 1 331 ? 20.237 -6.766 6.507 1.00 55.97 331 PRO A C 1
ATOM 2565 O O . PRO A 1 331 ? 19.853 -6.159 7.504 1.00 55.97 331 PRO A O 1
ATOM 2568 N N . GLY A 1 332 ? 21.186 -7.706 6.547 1.00 48.16 332 GLY A N 1
ATOM 2569 C CA . GLY A 1 332 ? 21.828 -8.197 7.772 1.00 48.16 332 GLY A CA 1
ATOM 2570 C C . GLY A 1 332 ? 21.526 -9.659 8.128 1.00 48.16 332 GLY A C 1
ATOM 2571 O O . GLY A 1 332 ? 22.206 -10.203 8.989 1.00 48.16 332 GLY A O 1
ATOM 2572 N N . THR A 1 333 ? 20.572 -10.322 7.459 1.00 41.00 333 THR A N 1
ATOM 2573 C CA . THR A 1 333 ? 20.207 -11.726 7.767 1.00 41.00 333 THR A CA 1
ATOM 2574 C C . THR A 1 333 ? 20.807 -12.781 6.828 1.00 41.00 333 THR A C 1
ATOM 2576 O O . THR A 1 333 ? 20.799 -13.961 7.164 1.00 41.00 333 THR A O 1
ATOM 2579 N N . SER A 1 334 ? 21.392 -12.397 5.688 1.00 35.97 334 SER A N 1
ATOM 2580 C CA . SER A 1 334 ? 22.172 -13.311 4.842 1.00 35.97 334 SER A CA 1
ATOM 2581 C C . SER A 1 334 ? 23.068 -12.541 3.868 1.00 35.97 334 SER A C 1
ATOM 2583 O O . SER A 1 334 ? 22.620 -12.062 2.831 1.00 35.97 334 SER A O 1
ATOM 2585 N N . PHE A 1 335 ? 24.348 -12.416 4.212 1.00 33.84 335 PHE A N 1
ATOM 2586 C CA . PHE A 1 335 ? 25.433 -12.217 3.247 1.00 33.84 335 PHE A CA 1
ATOM 2587 C C . PHE A 1 335 ? 26.565 -13.174 3.626 1.00 33.84 335 PHE A C 1
ATOM 2589 O O . PHE A 1 335 ? 27.622 -12.774 4.102 1.00 33.84 335 PHE A O 1
ATOM 2596 N N . ASN A 1 336 ? 26.326 -14.471 3.439 1.00 38.25 336 ASN A N 1
ATOM 2597 C CA . ASN A 1 336 ? 27.418 -15.430 3.310 1.00 38.25 336 ASN A CA 1
ATOM 2598 C C . ASN A 1 336 ? 27.807 -15.475 1.828 1.00 38.25 336 ASN A C 1
ATOM 2600 O O . ASN A 1 336 ? 27.193 -16.213 1.064 1.00 38.25 336 ASN A O 1
ATOM 2604 N N . GLY A 1 337 ? 28.796 -14.684 1.399 1.00 36.12 337 GLY A N 1
ATOM 2605 C CA . GLY A 1 337 ? 29.368 -14.883 0.065 1.00 36.12 337 GLY A CA 1
ATOM 2606 C C . GLY A 1 337 ? 30.179 -13.731 -0.525 1.00 36.12 337 GLY A C 1
ATOM 2607 O O . GLY A 1 337 ? 29.611 -12.746 -0.973 1.00 36.12 337 GLY A O 1
ATOM 2608 N N . SER A 1 338 ? 31.492 -13.965 -0.602 1.00 31.58 338 SER A N 1
ATOM 2609 C CA . SER A 1 338 ? 32.497 -13.445 -1.547 1.00 31.58 338 SER A CA 1
ATOM 2610 C C . SER A 1 338 ? 32.695 -11.915 -1.713 1.00 31.58 338 SER A C 1
ATOM 2612 O O . SER A 1 338 ? 31.817 -11.219 -2.225 1.00 31.58 338 SER A O 1
ATOM 2614 N N . PRO A 1 339 ? 33.910 -11.393 -1.424 1.00 38.00 339 PRO A N 1
ATOM 2615 C CA . PRO A 1 339 ? 34.323 -10.009 -1.706 1.00 38.00 339 PRO A CA 1
ATOM 2616 C C . PRO A 1 339 ? 34.196 -9.567 -3.175 1.00 38.00 339 PRO A C 1
ATOM 2618 O O . PRO A 1 339 ? 34.136 -8.367 -3.448 1.00 38.00 339 PRO A O 1
ATOM 2621 N N . GLU A 1 340 ? 34.135 -10.505 -4.122 1.00 37.16 340 GLU A N 1
ATOM 2622 C CA . GLU A 1 340 ? 34.126 -10.211 -5.562 1.00 37.16 340 GLU A CA 1
ATOM 2623 C C . GLU A 1 340 ? 32.766 -9.684 -6.058 1.00 37.16 340 GLU A C 1
ATOM 2625 O O . GLU A 1 340 ? 32.708 -8.920 -7.020 1.00 37.16 340 GLU A O 1
ATOM 2630 N N . GLY A 1 341 ? 31.668 -9.976 -5.348 1.00 32.84 341 GLY A N 1
ATOM 2631 C CA . GLY A 1 341 ? 30.337 -9.445 -5.673 1.00 32.84 341 GLY A CA 1
ATOM 2632 C C . GLY A 1 341 ? 30.138 -7.971 -5.293 1.00 32.84 341 GLY A C 1
ATOM 2633 O O . GLY A 1 341 ? 29.288 -7.289 -5.865 1.00 32.84 341 GLY A O 1
ATOM 2634 N N . CYS A 1 342 ? 30.926 -7.439 -4.354 1.00 32.78 342 CYS A N 1
ATOM 2635 C CA . CYS A 1 342 ? 30.719 -6.092 -3.816 1.00 32.78 342 CYS A CA 1
ATOM 2636 C C . CYS A 1 342 ? 31.228 -4.974 -4.738 1.00 32.78 342 CYS A C 1
ATOM 2638 O O . CYS A 1 342 ? 30.654 -3.886 -4.736 1.00 32.78 342 CYS A O 1
ATOM 2640 N N . GLN A 1 343 ? 32.261 -5.211 -5.553 1.00 35.78 343 GLN A N 1
ATOM 2641 C CA . GLN A 1 343 ? 32.843 -4.145 -6.382 1.00 35.78 343 GLN A CA 1
ATOM 2642 C C . GLN A 1 343 ? 31.962 -3.784 -7.590 1.00 35.78 343 GLN A C 1
ATOM 2644 O O . GLN A 1 343 ? 31.782 -2.599 -7.879 1.00 35.78 343 GLN A O 1
ATOM 2649 N N . GLY A 1 344 ? 31.315 -4.770 -8.225 1.00 33.91 344 GLY A N 1
ATOM 2650 C CA . GLY A 1 344 ? 30.332 -4.525 -9.290 1.00 33.91 344 GLY A CA 1
ATOM 2651 C C . GLY A 1 344 ? 29.030 -3.905 -8.769 1.00 33.91 344 GLY A C 1
ATOM 2652 O O . GLY A 1 344 ? 28.502 -2.963 -9.359 1.00 33.91 344 GLY A O 1
ATOM 2653 N N . LEU A 1 345 ? 28.546 -4.365 -7.609 1.00 36.94 345 LEU A N 1
ATOM 2654 C CA . LEU A 1 345 ? 27.316 -3.865 -6.986 1.00 36.94 345 LEU A CA 1
ATOM 2655 C C . LEU A 1 345 ? 27.431 -2.419 -6.501 1.00 36.94 345 LEU A C 1
ATOM 2657 O O . LEU A 1 345 ? 26.445 -1.696 -6.590 1.00 36.94 345 LEU A O 1
ATOM 2661 N N . VAL A 1 346 ? 28.590 -1.974 -6.007 1.00 41.75 346 VAL A N 1
ATOM 2662 C CA . VAL A 1 346 ? 28.766 -0.592 -5.526 1.00 41.75 346 VAL A CA 1
ATOM 2663 C C . VAL A 1 346 ? 28.829 0.397 -6.692 1.00 41.75 346 VAL A C 1
ATOM 2665 O O . VAL A 1 346 ? 28.111 1.393 -6.663 1.00 41.75 346 VAL A O 1
ATOM 2668 N N . GLY A 1 347 ? 29.592 0.109 -7.753 1.00 41.66 347 GLY A N 1
ATOM 2669 C CA . GLY A 1 347 ? 29.631 0.968 -8.947 1.00 41.66 347 GLY A CA 1
ATOM 2670 C C . GLY A 1 347 ? 28.275 1.049 -9.659 1.00 41.66 347 GLY A C 1
ATOM 2671 O O . GLY A 1 347 ? 27.801 2.136 -9.995 1.00 41.66 347 GLY A O 1
ATOM 2672 N N . PHE A 1 348 ? 27.598 -0.094 -9.795 1.00 45.28 348 PHE A N 1
ATOM 2673 C CA . PHE A 1 348 ? 26.275 -0.185 -10.409 1.00 45.28 348 PHE A CA 1
ATOM 2674 C C . PHE A 1 348 ? 25.177 0.472 -9.558 1.00 45.28 348 PHE A C 1
ATOM 2676 O O . PHE A 1 348 ? 24.335 1.204 -10.087 1.00 45.28 348 PHE A O 1
ATOM 2683 N N . LYS A 1 349 ? 25.204 0.283 -8.229 1.00 51.50 349 LYS A N 1
ATOM 2684 C CA . LYS A 1 349 ? 24.276 0.960 -7.311 1.00 51.50 349 LYS A CA 1
ATOM 2685 C C . LYS A 1 349 ? 24.516 2.457 -7.273 1.00 51.50 349 LYS A C 1
ATOM 2687 O O . LYS A 1 349 ? 23.530 3.170 -7.270 1.00 51.50 349 LYS A O 1
ATOM 2692 N N . ILE A 1 350 ? 25.757 2.949 -7.296 1.00 56.09 350 ILE A N 1
ATOM 2693 C CA . ILE A 1 350 ? 26.025 4.397 -7.344 1.00 56.09 350 ILE A CA 1
ATOM 2694 C C . ILE A 1 350 ? 25.504 4.992 -8.657 1.00 56.09 350 ILE A C 1
ATOM 2696 O O . ILE A 1 350 ? 24.837 6.021 -8.616 1.00 56.09 350 ILE A O 1
ATOM 2700 N N . GLY A 1 351 ? 25.720 4.329 -9.800 1.00 58.41 351 GLY A N 1
ATOM 2701 C CA . GLY A 1 351 ? 25.173 4.762 -11.092 1.00 58.41 351 GLY A CA 1
ATOM 2702 C C . GLY A 1 351 ? 23.641 4.814 -11.104 1.00 58.41 351 GLY A C 1
ATOM 2703 O O . GLY A 1 351 ? 23.062 5.847 -11.448 1.00 58.41 351 GLY A O 1
ATOM 2704 N N . ARG A 1 352 ? 22.974 3.744 -10.646 1.00 58.09 352 ARG A N 1
ATOM 2705 C CA . ARG A 1 352 ? 21.507 3.707 -10.498 1.00 58.09 352 ARG A CA 1
ATOM 2706 C C . ARG A 1 352 ? 20.990 4.700 -9.462 1.00 58.09 352 ARG A C 1
ATOM 2708 O O . ARG A 1 352 ? 19.954 5.311 -9.686 1.00 58.09 352 ARG A O 1
ATOM 2715 N N . LEU A 1 353 ? 21.702 4.893 -8.356 1.00 58.59 353 LEU A N 1
ATOM 2716 C CA . LEU A 1 353 ? 21.353 5.833 -7.293 1.00 58.59 353 LEU A CA 1
ATOM 2717 C C . LEU A 1 353 ? 21.456 7.274 -7.789 1.00 58.59 353 LEU A C 1
ATOM 2719 O O . LEU A 1 353 ? 20.537 8.051 -7.554 1.00 58.59 353 LEU A O 1
ATOM 2723 N N . LEU A 1 354 ? 22.499 7.614 -8.552 1.00 59.56 354 LEU A N 1
ATOM 2724 C CA . LEU A 1 354 ? 22.618 8.924 -9.191 1.00 59.56 354 LEU A CA 1
ATOM 2725 C C . LEU A 1 354 ? 21.501 9.137 -10.220 1.00 59.56 354 LEU A C 1
ATOM 2727 O O . LEU A 1 354 ? 20.891 10.199 -10.239 1.00 59.56 354 LEU A O 1
ATOM 2731 N N . GLN A 1 355 ? 21.184 8.127 -11.036 1.00 59.34 355 GLN A N 1
ATOM 2732 C CA . GLN A 1 355 ? 20.087 8.202 -12.008 1.00 59.34 355 GLN A CA 1
ATOM 2733 C C . GLN A 1 355 ? 18.715 8.333 -11.333 1.00 59.34 355 GLN A C 1
ATOM 2735 O O . GLN A 1 355 ? 17.918 9.167 -11.758 1.00 59.34 355 GLN A O 1
ATOM 2740 N N . CYS A 1 356 ? 18.454 7.576 -10.263 1.00 53.97 356 CYS A N 1
ATOM 2741 C CA . CYS A 1 356 ? 17.221 7.664 -9.479 1.00 53.97 356 CYS A CA 1
ATOM 2742 C C . CYS A 1 356 ? 17.105 9.017 -8.771 1.00 53.97 356 CYS A C 1
ATOM 2744 O O . CYS A 1 356 ? 16.041 9.623 -8.808 1.00 53.97 356 CYS A O 1
ATOM 2746 N N . LEU A 1 357 ? 18.190 9.530 -8.180 1.00 57.00 357 LEU A N 1
ATOM 2747 C CA . LEU A 1 357 ? 18.203 10.847 -7.538 1.00 57.00 357 LEU A CA 1
ATOM 2748 C C . LEU A 1 357 ? 18.014 11.974 -8.556 1.00 57.00 357 LEU A C 1
ATOM 2750 O O . LEU A 1 357 ? 17.200 12.862 -8.327 1.00 57.00 357 LEU A O 1
ATOM 2754 N N . VAL A 1 358 ? 18.706 11.932 -9.698 1.00 61.47 358 VAL A N 1
ATOM 2755 C CA . VAL A 1 358 ? 18.537 12.924 -10.772 1.00 61.47 358 VAL A CA 1
ATOM 2756 C C . VAL A 1 358 ? 17.116 12.883 -11.323 1.00 61.47 358 VAL A C 1
ATOM 2758 O O . VAL A 1 358 ? 16.521 13.934 -11.544 1.00 61.47 358 VAL A O 1
ATOM 2761 N N . ALA A 1 359 ? 16.554 11.694 -11.527 1.00 54.47 359 ALA A N 1
ATOM 2762 C CA . ALA A 1 359 ? 15.178 11.538 -11.968 1.00 54.47 359 ALA A CA 1
ATOM 2763 C C . ALA A 1 359 ? 14.165 12.041 -10.936 1.00 54.47 359 ALA A C 1
ATOM 2765 O O . ALA A 1 359 ? 13.252 12.771 -11.306 1.00 54.47 359 ALA A O 1
ATOM 2766 N N . LEU A 1 360 ? 14.350 11.718 -9.654 1.00 49.09 360 LEU A N 1
ATOM 2767 C CA . LEU A 1 360 ? 13.496 12.181 -8.563 1.00 49.09 360 LEU A CA 1
ATOM 2768 C C . LEU A 1 360 ? 13.555 13.707 -8.428 1.00 49.09 360 LEU A C 1
ATOM 2770 O O . LEU A 1 360 ? 12.518 14.356 -8.342 1.00 49.09 360 LEU A O 1
ATOM 2774 N N . VAL A 1 361 ? 14.751 14.300 -8.490 1.00 54.38 361 VAL A N 1
ATOM 2775 C CA . VAL A 1 361 ? 14.932 15.759 -8.473 1.00 54.38 361 VAL A CA 1
ATOM 2776 C C . VAL A 1 361 ? 14.286 16.395 -9.702 1.00 54.38 361 VAL A C 1
ATOM 2778 O O . VAL A 1 361 ? 13.527 17.352 -9.555 1.00 54.38 361 VAL A O 1
ATOM 2781 N N . LYS A 1 362 ? 14.510 15.857 -10.910 1.00 51.28 362 LYS A N 1
ATOM 2782 C CA . LYS A 1 362 ? 13.853 16.342 -12.136 1.00 51.28 362 LYS A CA 1
ATOM 2783 C C . LYS A 1 362 ? 12.336 16.227 -12.043 1.00 51.28 362 LYS A C 1
ATOM 2785 O O . LYS A 1 362 ? 11.644 17.140 -12.465 1.00 51.28 362 LYS A O 1
ATOM 2790 N N . PHE A 1 363 ? 11.811 15.155 -11.467 1.00 48.34 363 PHE A N 1
ATOM 2791 C CA . PHE A 1 363 ? 10.378 14.945 -11.287 1.00 48.34 363 PHE A CA 1
ATOM 2792 C C . PHE A 1 363 ? 9.766 15.951 -10.299 1.00 48.34 363 PHE A C 1
ATOM 2794 O O . PHE A 1 363 ? 8.785 16.612 -10.632 1.00 48.34 363 PHE A O 1
ATOM 2801 N N . ILE A 1 364 ? 10.397 16.143 -9.133 1.00 46.78 364 ILE A N 1
ATOM 2802 C CA . ILE A 1 364 ? 9.975 17.132 -8.124 1.00 46.78 364 ILE A CA 1
ATOM 2803 C C . ILE A 1 364 ? 10.017 18.557 -8.700 1.00 46.78 364 ILE A C 1
ATOM 2805 O O . ILE A 1 364 ? 9.123 19.356 -8.440 1.00 46.78 364 ILE A O 1
ATOM 2809 N N . THR A 1 365 ? 11.035 18.876 -9.503 1.00 45.16 365 THR A N 1
ATOM 2810 C CA . THR A 1 365 ? 11.238 20.226 -10.063 1.00 45.16 365 THR A CA 1
ATOM 2811 C C . THR A 1 365 ? 10.446 20.508 -11.342 1.00 45.16 365 THR A C 1
ATOM 2813 O O . THR A 1 365 ? 10.140 21.665 -11.607 1.00 45.16 365 THR A O 1
ATOM 2816 N N . SER A 1 366 ? 10.079 19.488 -12.126 1.00 40.44 366 SER A N 1
ATOM 2817 C CA . SER A 1 366 ? 9.288 19.644 -13.364 1.00 40.44 366 SER A CA 1
ATOM 2818 C C . SER A 1 366 ? 7.777 19.658 -13.141 1.00 40.44 366 SER A C 1
ATOM 2820 O O . SER A 1 366 ? 7.024 19.839 -14.095 1.00 40.44 366 SER A O 1
ATOM 2822 N N . GLY A 1 367 ? 7.320 19.476 -11.901 1.00 40.28 367 GLY A N 1
ATOM 2823 C CA . GLY A 1 367 ? 5.898 19.474 -11.586 1.00 40.28 367 GLY A CA 1
ATOM 2824 C C . GLY A 1 367 ? 5.132 18.367 -12.307 1.00 40.28 367 GLY A C 1
ATOM 2825 O O . GLY A 1 367 ? 4.012 18.608 -12.752 1.00 40.28 367 GLY A O 1
ATOM 2826 N N . GLY A 1 368 ? 5.729 17.171 -12.422 1.00 40.88 368 GLY A N 1
ATOM 2827 C CA . GLY A 1 368 ? 5.132 15.952 -12.990 1.00 40.88 368 GLY A CA 1
ATOM 2828 C C . GLY A 1 368 ? 3.961 15.399 -12.168 1.00 40.88 368 GLY A C 1
ATOM 2829 O O . GLY A 1 368 ? 3.883 14.207 -11.890 1.00 40.88 368 GLY A O 1
ATOM 2830 N N . PHE A 1 369 ? 3.068 16.277 -11.729 1.00 45.19 369 PHE A N 1
ATOM 2831 C CA . PHE A 1 369 ? 1.872 15.959 -10.985 1.00 45.19 369 PHE A CA 1
ATOM 2832 C C . PHE A 1 369 ? 0.819 15.430 -11.957 1.00 45.19 369 PHE A C 1
ATOM 2834 O O . PHE A 1 369 ? 0.496 16.074 -12.957 1.00 45.19 369 PHE A O 1
ATOM 2841 N N . ILE A 1 370 ? 0.233 14.278 -11.637 1.00 41.88 370 ILE A N 1
ATOM 2842 C CA . ILE A 1 370 ? -1.038 13.882 -12.236 1.00 41.88 370 ILE A CA 1
ATOM 2843 C C . ILE A 1 370 ? -2.072 14.885 -11.719 1.00 41.88 370 ILE A C 1
ATOM 2845 O O . ILE A 1 370 ? -2.541 14.784 -10.586 1.00 41.88 370 ILE A O 1
ATOM 2849 N N . ARG A 1 371 ? -2.422 15.884 -12.536 1.00 36.47 371 ARG A N 1
ATOM 2850 C CA . ARG A 1 371 ? -3.675 16.614 -12.344 1.00 36.47 371 ARG A CA 1
ATOM 2851 C C . ARG A 1 371 ? -4.795 15.628 -12.645 1.00 36.47 371 ARG A C 1
ATOM 2853 O O . ARG A 1 371 ? -5.112 15.385 -13.805 1.00 36.47 371 ARG A O 1
ATOM 2860 N N . VAL A 1 372 ? -5.378 15.052 -11.600 1.00 37.41 372 VAL A N 1
ATOM 2861 C CA . VAL A 1 372 ? -6.688 14.418 -11.714 1.00 37.41 372 VAL A CA 1
ATOM 2862 C C . VAL A 1 372 ? -7.681 15.567 -11.855 1.00 37.41 372 VAL A C 1
ATOM 2864 O O . VAL A 1 372 ? -8.035 16.223 -10.880 1.00 37.41 372 VAL A O 1
ATOM 2867 N N . THR A 1 373 ? -8.047 15.898 -13.090 1.00 34.16 373 THR A N 1
ATOM 2868 C CA . THR A 1 373 ? -9.219 16.736 -13.342 1.00 34.16 373 THR A CA 1
ATOM 2869 C C . THR A 1 373 ? -10.435 15.903 -12.954 1.00 34.16 373 THR A C 1
ATOM 2871 O O . THR A 1 373 ? -10.725 14.914 -13.627 1.00 34.16 373 THR A O 1
ATOM 2874 N N . GLY A 1 374 ? -11.042 16.240 -11.816 1.00 32.81 374 GLY A N 1
ATOM 2875 C CA . GLY A 1 374 ? -12.310 15.670 -11.363 1.00 32.81 374 GLY A CA 1
ATOM 2876 C C . GLY A 1 374 ? -13.495 16.218 -12.135 1.00 32.81 374 GLY A C 1
ATOM 2877 O O . GLY A 1 374 ? -13.398 17.379 -12.600 1.00 32.81 374 GLY A O 1
#

Radius of gyration: 26.62 Å; chains: 1; bounding box: 71×81×78 Å

pLDDT: mean 74.4, std 28.08, range [21.23, 98.62]

Sequence (374 aa):
MMFHRSGVQLTLFFYIHCSAVPEGTAPGGVEPACRAIAGPSEQLGCTAAEQGAGDEEVSALQTRQSIVESPAAEGGAEDAWLGPNFDFFDAADVNNALPLPPKQLNYPEPLRGMGWLDQSGFYAESTLAFAFPDLVISSGDTEYGTLDPETRTTKTSCAGKAWTWANTAQGYGWWGFSDVFDYHYVTTYNEDYTQFVTKPTAFVLFGYMSVPEWLVGLYGTKMPTPPDGACPPPPNATKQQATQCASSRRDTVLFPYLPFRVNLGTYHIFDIVDEKRNKIQPYFDVYLQYVANISRPDPAAARQYLGAHLGQVGGLKPQQLLVRKTGRPLPGTSFNGSPEGCQGLVGFKIGRLLQCLVALVKFITSGGFIRVTG

Organism: NCBI:txid73915

Secondary structure (DSSP, 8-state):
-------------------PPPP-----------------------------------------------------TT------SEEEEEGGGHHHHSPPPPGGG---GGGSSEEEEETT-SSS----SS--SEEEEES--TTT---BTTTTEEEEETTSTTEEEESBHHHHHHHHHHHHTT-EEEEEE-TTSSEEEEEEEEEETTEEEE--TTTEEEEEEEPPPPPTT--SPPTT--HHHHHTT-SEEEEEEESTTSTT-EEEEEEEEEEEE-TTS-B-TTHHHHHHHHHHHH-B--HHHHHHHH---TTTTTTTSTTEEEEESS--PPTTS---S-THHHHHHHHHHHHHHHHHHHHHHHHHHHT-------

Foldseek 3Di:
DDDDDDDDDPDDDDDPDDDDDDDDDDDDDDDDDDDDDDDDDDDDDDDDDDDDDDDDDDDDDDDDDPPPPDDDPPDDPPPPPPPFLKAKDFLLCCLPQAAFADVVLVDAFLQRFKKFWCQVLLQADKPAPFDQQKTIAHQGLVLAWHQDLVQRKTKAQCQFSRIWGFQDLRRLLVNLVSVLFVWIWIWTADPNRQKIWIWTWTQDPPGIDTDDVQAKTWMKGAAPDDPPPLPPPPPPDDSPSNQNQFRMKIWIWGRPVDPPIDTNMITGMHGQAGSVSDGDPDVSVSSQVVQLVPRDHDQVSCCQRRVDGCVVRVSHDRNMIMHGDDGDHHPPPDDPDDPVVPVVCVVVSVVNVVSSVVVVVCCVVVVVGPPPPD